Protein AF-A0A5P8E4B8-F1 (afdb_monomer_lite)

InterPro domains:
  IPR014937 Protein of unknown function DUF1810 [PF08837] (134-267)
  IPR036287 Rv1873-like superfamily [G3DSA:1.25.40.380] (128-270)
  IPR036287 Rv1873-like superfamily [SSF140736] (132-268)

Radius of gyration: 24.94 Å; chains: 1; bounding box: 55×33×70 Å

Organism: NCBI:txid2133944

Structure (mmCIF, N/CA/C/O backbone):
data_AF-A0A5P8E4B8-F1
#
_entry.id   AF-A0A5P8E4B8-F1
#
loop_
_atom_site.group_PDB
_atom_site.id
_atom_site.type_symbol
_atom_site.label_atom_id
_atom_site.label_alt_id
_atom_site.label_comp_id
_atom_site.label_asym_id
_atom_site.label_entity_id
_atom_site.label_seq_id
_atom_site.pdbx_PDB_ins_code
_atom_site.Cartn_x
_atom_site.Cartn_y
_atom_site.Cartn_z
_atom_site.occupancy
_atom_site.B_iso_or_equiv
_atom_site.auth_seq_id
_atom_site.auth_comp_id
_atom_site.auth_asym_id
_atom_site.auth_atom_id
_atom_site.pdbx_PDB_model_num
ATOM 1 N N . MET A 1 1 ? -4.429 -3.135 0.120 1.00 59.12 1 MET A N 1
ATOM 2 C CA . MET A 1 1 ? -4.386 -1.717 0.496 1.00 59.12 1 MET A CA 1
ATOM 3 C C . MET A 1 1 ? -5.724 -1.377 1.114 1.00 59.12 1 MET A C 1
ATOM 5 O O . MET A 1 1 ? -6.749 -1.561 0.461 1.00 59.12 1 MET A O 1
ATOM 9 N N . TYR A 1 2 ? -5.713 -1.011 2.385 1.00 66.12 2 TYR A N 1
ATOM 10 C CA . TYR A 1 2 ? -6.865 -0.658 3.189 1.00 66.12 2 TYR A CA 1
ATOM 11 C C . TYR A 1 2 ? -7.458 0.631 2.616 1.00 66.12 2 TYR A C 1
ATOM 13 O O . TYR A 1 2 ? -6.908 1.715 2.768 1.00 66.12 2 TYR A O 1
ATOM 21 N N . ASN A 1 3 ? -8.562 0.503 1.882 1.00 70.31 3 ASN A N 1
ATOM 22 C CA . ASN A 1 3 ? -9.200 1.615 1.170 1.00 70.31 3 ASN A CA 1
ATOM 23 C C 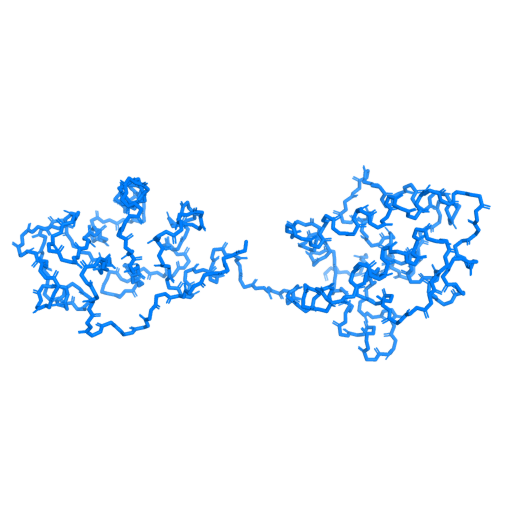. ASN A 1 3 ? -10.538 2.010 1.816 1.00 70.31 3 ASN A C 1
ATOM 25 O O . ASN A 1 3 ? -11.512 2.320 1.134 1.00 70.31 3 ASN A O 1
ATOM 29 N N . ARG A 1 4 ? -10.602 1.893 3.144 1.00 82.44 4 ARG A N 1
ATOM 30 C CA . ARG A 1 4 ? -11.793 2.120 3.968 1.00 82.44 4 ARG A CA 1
ATOM 31 C C . ARG A 1 4 ? -11.535 3.289 4.915 1.00 82.44 4 ARG A C 1
ATOM 33 O O . ARG A 1 4 ? -10.407 3.761 5.037 1.00 82.44 4 ARG A O 1
ATOM 40 N N . GLU A 1 5 ? -12.580 3.762 5.584 1.00 89.94 5 GLU A N 1
ATOM 41 C CA . GLU A 1 5 ? -12.418 4.770 6.634 1.00 89.94 5 GLU A CA 1
ATOM 42 C C . GLU A 1 5 ? -11.588 4.234 7.814 1.00 89.94 5 GLU A C 1
ATOM 44 O O . GLU A 1 5 ? -11.438 3.022 7.999 1.00 89.94 5 GLU A O 1
ATOM 49 N N . TYR A 1 6 ? -11.062 5.148 8.624 1.00 95.00 6 TYR A N 1
ATOM 50 C CA . TYR A 1 6 ? -10.362 4.821 9.863 1.00 95.00 6 TYR A CA 1
ATOM 51 C C . TYR A 1 6 ? -11.272 5.032 11.065 1.00 95.00 6 TYR A C 1
ATOM 53 O O . TYR A 1 6 ? -12.152 5.894 11.037 1.00 95.00 6 TYR A O 1
ATOM 61 N N . THR A 1 7 ? -11.018 4.296 12.147 1.00 96.88 7 THR A N 1
ATOM 62 C CA . THR A 1 7 ? -11.701 4.541 13.417 1.00 96.88 7 THR A CA 1
ATOM 63 C C . THR A 1 7 ? -11.445 5.985 13.854 1.00 96.88 7 THR A C 1
ATOM 65 O O . THR A 1 7 ? -10.276 6.366 13.978 1.00 96.88 7 THR A O 1
ATOM 68 N N . PRO A 1 8 ? -12.491 6.791 14.117 1.00 91.94 8 PRO A N 1
ATOM 69 C CA . PRO A 1 8 ? -12.318 8.147 14.624 1.00 91.94 8 PRO A CA 1
ATOM 70 C C . PRO A 1 8 ? -11.546 8.162 15.946 1.00 91.94 8 PRO A C 1
ATOM 72 O O . PRO A 1 8 ? -11.796 7.338 16.825 1.00 91.94 8 PRO A O 1
ATOM 75 N N . GLU A 1 9 ? -10.656 9.140 16.136 1.00 87.75 9 GLU A N 1
ATOM 76 C CA . GLU A 1 9 ? -9.890 9.271 17.389 1.00 87.75 9 GLU A CA 1
ATOM 77 C C . GLU A 1 9 ? -10.787 9.468 18.620 1.00 87.75 9 GLU A C 1
ATOM 79 O O . GLU A 1 9 ? -10.424 9.100 19.739 1.00 87.75 9 GLU A O 1
ATOM 84 N N . ARG A 1 10 ? -11.969 10.062 18.421 1.00 89.50 10 ARG A N 1
ATOM 85 C CA . ARG A 1 10 ? -12.974 10.278 19.461 1.00 89.50 10 ARG A CA 1
ATOM 86 C C . ARG A 1 10 ? -14.331 9.798 18.974 1.00 89.50 10 ARG A C 1
ATOM 88 O O . ARG A 1 10 ? -14.869 10.335 18.013 1.00 89.50 10 ARG A O 1
ATOM 95 N N . ILE A 1 11 ? -14.896 8.838 19.696 1.00 93.25 11 ILE A N 1
ATOM 96 C CA . ILE A 1 11 ? -16.247 8.324 19.473 1.00 93.25 11 ILE A CA 1
ATOM 97 C C . ILE A 1 11 ? -17.106 8.780 20.650 1.00 93.25 11 ILE A C 1
ATOM 99 O O . ILE A 1 11 ? -16.915 8.333 21.781 1.00 93.25 11 ILE A O 1
ATOM 103 N N . SER A 1 12 ? -18.014 9.722 20.408 1.00 90.69 12 SER A N 1
ATOM 104 C CA . SER A 1 12 ? -18.923 10.253 21.433 1.00 90.69 12 SER A CA 1
ATOM 105 C C . SER A 1 12 ? -20.292 9.578 21.443 1.00 90.69 12 SER A C 1
ATOM 107 O O . SER A 1 12 ? -20.960 9.612 22.480 1.00 90.69 12 SER A O 1
ATOM 109 N N . GLU A 1 13 ? -20.674 8.991 20.312 1.00 95.38 13 GLU A N 1
ATOM 110 C CA . GLU A 1 13 ? -21.959 8.361 20.016 1.00 95.38 13 GLU A CA 1
ATOM 111 C C . GLU A 1 13 ? -21.763 7.236 18.990 1.00 95.38 13 GLU A C 1
ATOM 113 O O . GLU A 1 13 ? -20.762 7.221 18.273 1.00 95.38 13 GLU A O 1
ATOM 118 N N . LEU A 1 14 ? -22.709 6.299 18.947 1.00 97.25 14 LEU A N 1
ATOM 119 C CA . LEU A 1 14 ? -22.735 5.168 18.021 1.00 97.25 14 LEU A CA 1
ATOM 120 C C . LEU A 1 14 ? -24.136 5.060 17.421 1.00 97.25 14 LEU A C 1
ATOM 122 O O . LEU A 1 14 ? -25.132 5.177 18.138 1.00 97.25 14 LEU A O 1
ATOM 126 N N . LYS A 1 15 ? -24.227 4.778 16.122 1.00 97.25 15 LYS A N 1
ATOM 127 C CA . LYS A 1 15 ? -25.480 4.336 15.498 1.00 97.25 15 LYS A CA 1
ATOM 128 C C . LYS A 1 15 ? -25.847 2.945 15.996 1.00 97.25 15 LYS A C 1
ATOM 130 O O . LYS A 1 15 ? -25.000 2.212 16.490 1.00 97.25 15 LYS A O 1
ATOM 135 N N . GLN A 1 16 ? -27.102 2.548 15.804 1.00 96.00 16 GLN A N 1
ATOM 136 C CA . GLN A 1 16 ? -27.644 1.289 16.327 1.00 96.00 16 GLN A CA 1
ATOM 137 C C . GLN A 1 16 ? -26.836 0.034 15.941 1.00 96.00 16 GLN A C 1
ATOM 139 O O . GLN A 1 16 ? -26.782 -0.912 16.720 1.00 96.00 16 GLN A O 1
ATOM 144 N N . ASN A 1 17 ? -26.205 0.019 14.764 1.00 97.38 17 ASN A N 1
ATOM 145 C CA . ASN A 1 17 ? -25.403 -1.106 14.279 1.00 97.38 17 ASN A CA 1
ATOM 146 C C . ASN A 1 17 ? -23.887 -0.926 14.483 1.00 97.38 17 ASN A C 1
ATOM 148 O O . ASN A 1 17 ? -23.104 -1.728 13.980 1.00 97.38 17 ASN A O 1
ATOM 152 N N . GLU A 1 18 ? -23.458 0.124 15.179 1.00 98.56 18 GLU A N 1
ATOM 153 C CA . GLU A 1 18 ? -22.047 0.404 15.431 1.00 98.56 18 GLU A CA 1
ATOM 154 C C . GLU A 1 18 ? -21.639 -0.085 16.823 1.00 98.56 18 GLU A C 1
ATOM 156 O O . GLU A 1 18 ? -22.356 0.111 17.807 1.00 98.56 18 GLU A O 1
ATOM 161 N N . ILE A 1 19 ? -20.469 -0.720 16.888 1.00 98.81 19 ILE A N 1
ATOM 162 C CA . ILE A 1 19 ? -19.910 -1.344 18.084 1.00 98.81 19 ILE A CA 1
ATOM 163 C C . ILE A 1 19 ? -18.546 -0.728 18.391 1.00 98.81 19 ILE A C 1
ATOM 165 O O . ILE A 1 19 ? -17.659 -0.677 17.537 1.00 98.81 19 ILE A O 1
ATOM 169 N N . PHE A 1 20 ? -18.359 -0.299 19.635 1.00 98.69 20 PHE A N 1
ATOM 170 C CA . PHE A 1 20 ? -17.102 0.237 20.147 1.00 98.69 20 PHE A CA 1
ATOM 171 C C . PHE A 1 20 ? -16.210 -0.883 20.693 1.00 98.69 20 PHE A C 1
ATOM 173 O O . PHE A 1 20 ? -16.512 -1.474 21.730 1.00 98.69 20 PHE A O 1
ATOM 180 N N . VAL A 1 21 ? -15.101 -1.179 20.014 1.00 98.69 21 VAL A N 1
ATOM 181 C CA . VAL A 1 21 ? -14.175 -2.246 20.423 1.00 98.69 21 VAL A CA 1
ATOM 182 C C . VAL A 1 21 ? -13.020 -1.652 21.225 1.00 98.69 21 VAL A C 1
ATOM 184 O O . VAL A 1 21 ? -12.307 -0.753 20.761 1.00 98.69 21 VAL A O 1
ATOM 187 N N . PHE A 1 22 ? -12.824 -2.149 22.444 1.00 98.31 22 PHE A N 1
ATOM 188 C CA . PHE A 1 22 ? -11.934 -1.530 23.422 1.00 98.31 22 PHE A CA 1
ATOM 189 C C . PHE A 1 22 ? -11.096 -2.541 24.205 1.00 98.31 22 PHE A C 1
ATOM 191 O O . PHE A 1 22 ? -11.448 -3.712 24.338 1.00 98.31 22 PHE A O 1
ATOM 198 N N . GLY A 1 23 ? -9.972 -2.058 24.744 1.00 97.62 23 GLY A N 1
ATOM 199 C CA . GLY A 1 23 ? -9.112 -2.840 25.630 1.00 97.62 23 GLY A CA 1
ATOM 200 C C . GLY A 1 23 ? -9.672 -2.905 27.049 1.00 97.62 23 GLY A C 1
ATOM 201 O O . GLY A 1 23 ? -9.970 -1.865 27.637 1.00 97.62 23 GLY A O 1
ATOM 202 N N . SER A 1 24 ? -9.774 -4.114 27.596 1.00 97.88 24 SER A N 1
ATOM 203 C CA . SER A 1 24 ? -10.241 -4.404 28.955 1.00 97.88 24 SER A CA 1
ATOM 204 C C . SER A 1 24 ? -9.207 -5.227 29.747 1.00 97.88 24 SER A C 1
ATOM 206 O O . SER A 1 24 ? -8.072 -5.435 29.313 1.00 97.88 24 SER A O 1
ATOM 208 N N . ASN A 1 25 ? -9.596 -5.701 30.926 1.00 96.56 25 ASN A N 1
ATOM 209 C CA . ASN A 1 25 ? -8.931 -6.755 31.685 1.00 96.56 25 ASN A CA 1
ATOM 210 C C . ASN A 1 25 ? -9.911 -7.910 31.921 1.00 96.56 25 ASN A C 1
ATOM 212 O O . ASN A 1 25 ? -11.121 -7.733 31.813 1.00 96.56 25 ASN A O 1
ATOM 216 N N . LEU A 1 26 ? -9.392 -9.086 32.280 1.00 97.38 26 LEU A N 1
ATOM 217 C CA . LEU A 1 26 ? -10.214 -10.286 32.486 1.00 97.38 26 LEU A CA 1
ATOM 218 C C . LEU A 1 26 ? -11.272 -10.132 33.587 1.00 97.38 26 LEU A C 1
ATOM 220 O O . LEU A 1 26 ? -12.289 -10.809 33.538 1.00 97.38 26 LEU A O 1
ATOM 224 N N . ALA A 1 27 ? -11.055 -9.237 34.553 1.00 97.31 27 ALA A N 1
ATOM 225 C CA . ALA A 1 27 ? -12.010 -8.969 35.625 1.00 97.31 27 ALA A CA 1
ATOM 226 C C . ALA A 1 27 ? -13.121 -7.978 35.224 1.00 97.31 27 ALA A C 1
ATOM 228 O O . ALA A 1 27 ? -13.947 -7.635 36.064 1.00 97.31 27 ALA A O 1
ATOM 229 N N . GLY A 1 28 ? -13.109 -7.439 33.996 1.00 96.94 28 GLY A N 1
ATOM 230 C CA . GLY A 1 28 ? -14.082 -6.443 33.535 1.00 96.94 28 GLY A CA 1
ATOM 231 C C . GLY A 1 28 ? -14.083 -5.148 34.354 1.00 96.94 28 GLY A C 1
ATOM 232 O O . GLY A 1 28 ? -15.114 -4.484 34.479 1.00 96.94 28 GLY A O 1
ATOM 233 N N . ALA A 1 29 ? -12.941 -4.785 34.952 1.00 97.19 29 ALA A N 1
ATOM 234 C CA . ALA A 1 29 ? -12.801 -3.554 35.724 1.00 97.19 29 ALA A CA 1
ATOM 235 C C . ALA A 1 29 ? -12.617 -2.358 34.776 1.00 97.19 29 ALA A C 1
ATOM 237 O O . ALA A 1 29 ? -11.500 -1.943 34.455 1.00 97.19 29 ALA A O 1
ATOM 238 N N . HIS A 1 30 ? -13.734 -1.799 34.318 1.00 97.31 30 HIS A N 1
ATOM 239 C CA . HIS A 1 30 ? -13.805 -0.748 33.302 1.00 97.31 30 HIS A CA 1
ATOM 240 C C . HIS A 1 30 ? -13.620 0.672 33.875 1.00 97.31 30 HIS A C 1
ATOM 242 O O . HIS A 1 30 ? -14.367 1.596 33.568 1.00 97.31 30 HIS A O 1
ATOM 248 N N . GLY A 1 31 ? -12.618 0.868 34.736 1.00 95.00 31 GLY A N 1
ATOM 249 C CA . GLY A 1 31 ? -12.427 2.117 35.489 1.00 95.00 31 GLY A CA 1
ATOM 250 C C . GLY A 1 31 ? -11.653 3.231 34.770 1.00 95.00 31 GLY A C 1
ATOM 251 O O . GLY A 1 31 ? -11.643 4.367 35.246 1.00 95.00 31 GLY A O 1
ATOM 252 N N . GLY A 1 32 ? -11.003 2.952 33.633 1.00 94.25 32 GLY A N 1
ATOM 253 C CA . GLY A 1 32 ? -10.100 3.903 32.973 1.00 94.25 32 GLY A CA 1
ATOM 254 C C . GLY A 1 32 ? -10.188 3.930 31.446 1.00 94.25 32 GLY A C 1
ATOM 255 O O . GLY A 1 32 ? -10.646 2.980 30.816 1.00 94.25 32 GLY A O 1
ATOM 256 N N . GLY A 1 33 ? -9.729 5.038 30.852 1.00 94.06 33 GLY A N 1
ATOM 257 C CA . GLY A 1 33 ? -9.556 5.191 29.402 1.00 94.06 33 GLY A CA 1
ATOM 258 C C . GLY A 1 33 ? -10.800 4.841 28.575 1.00 94.06 33 GLY A C 1
ATOM 259 O O . GLY A 1 33 ? -11.919 5.225 28.923 1.00 94.06 33 GLY A O 1
ATOM 260 N N . ALA A 1 34 ? -10.584 4.098 27.486 1.00 95.56 34 ALA A N 1
ATOM 261 C CA . ALA A 1 34 ? -11.642 3.615 26.599 1.00 95.56 34 ALA A CA 1
ATOM 262 C C . ALA A 1 34 ? -12.635 2.678 27.310 1.00 95.56 34 ALA A C 1
ATOM 264 O O . ALA A 1 34 ? -13.827 2.745 27.026 1.00 95.56 34 ALA A O 1
ATOM 265 N N . ALA A 1 35 ? -12.181 1.873 28.278 1.00 97.31 35 ALA A N 1
ATOM 266 C CA . ALA A 1 35 ? -13.059 0.979 29.032 1.00 97.31 35 ALA A CA 1
ATOM 267 C C . ALA A 1 35 ? -14.097 1.749 29.860 1.00 97.31 35 ALA A C 1
ATOM 269 O O . ALA A 1 35 ? -15.280 1.424 29.827 1.00 97.31 35 ALA A O 1
ATOM 270 N N . ARG A 1 36 ? -13.688 2.839 30.524 1.00 97.56 36 ARG A N 1
ATOM 271 C CA . ARG A 1 36 ? -14.624 3.706 31.259 1.00 97.56 36 ARG A CA 1
ATOM 272 C C . ARG A 1 36 ? -15.651 4.360 30.345 1.00 97.56 36 ARG A C 1
ATOM 274 O O . ARG A 1 36 ? -16.809 4.500 30.724 1.00 97.56 36 ARG A O 1
ATOM 281 N N . LEU A 1 37 ? -15.233 4.773 29.149 1.00 96.69 37 LEU A N 1
ATOM 282 C CA . LEU A 1 37 ? -16.153 5.320 28.155 1.00 96.69 37 LEU A CA 1
ATOM 283 C C . LEU A 1 37 ? -17.170 4.262 27.704 1.00 96.69 37 LEU A C 1
ATOM 285 O O . LEU A 1 37 ? -18.364 4.550 27.689 1.00 96.69 37 LEU A O 1
ATOM 289 N N . ALA A 1 38 ? -16.707 3.046 27.404 1.00 97.75 38 ALA A N 1
ATOM 290 C CA . ALA A 1 38 ? -17.564 1.932 27.017 1.00 97.75 38 ALA A CA 1
ATOM 291 C C . ALA A 1 38 ? -18.599 1.594 28.103 1.00 97.75 38 ALA A C 1
ATOM 293 O O . ALA A 1 38 ? -19.778 1.439 27.791 1.00 97.75 38 ALA A O 1
ATOM 294 N N . TYR A 1 39 ? -18.186 1.570 29.374 1.00 98.19 39 TYR A N 1
ATOM 295 C CA . TYR A 1 39 ? -19.082 1.355 30.515 1.00 98.19 39 TYR A CA 1
ATOM 296 C C . TYR A 1 39 ? -20.114 2.480 30.660 1.00 98.19 39 TYR A C 1
ATOM 298 O O . TYR A 1 39 ? -21.312 2.227 30.738 1.00 98.19 39 TYR A O 1
ATOM 306 N N . ASN A 1 40 ? -19.670 3.737 30.621 1.00 97.81 40 ASN A N 1
ATOM 307 C CA . ASN A 1 40 ? -20.552 4.880 30.854 1.00 97.81 40 ASN A CA 1
ATOM 308 C C . ASN A 1 40 ? -21.541 5.150 29.710 1.00 97.81 40 ASN A C 1
ATOM 310 O O . ASN A 1 40 ? -22.566 5.786 29.951 1.00 97.81 40 ASN A O 1
ATOM 314 N N . LYS A 1 41 ? -21.211 4.770 28.468 1.00 97.69 41 LYS A N 1
ATOM 315 C CA . LYS A 1 41 ? -21.979 5.191 27.283 1.00 97.69 41 LYS A CA 1
ATOM 316 C C . LYS A 1 41 ? -22.436 4.076 26.357 1.00 97.69 41 LYS A C 1
ATOM 318 O O . LYS A 1 41 ? -23.447 4.255 25.689 1.00 97.69 41 LYS A O 1
ATOM 323 N N . PHE A 1 42 ? -21.698 2.975 26.269 1.00 98.06 42 PHE A N 1
ATOM 324 C CA . PHE A 1 42 ? -21.892 1.979 25.210 1.00 98.06 42 PHE A CA 1
ATOM 325 C C . PHE A 1 42 ? -22.292 0.603 25.748 1.00 98.06 42 PHE A C 1
ATOM 327 O O . PHE A 1 42 ? -22.297 -0.373 25.005 1.00 98.06 42 PHE A O 1
ATOM 334 N N . GLY A 1 43 ? -22.682 0.524 27.023 1.00 97.62 43 GLY A N 1
ATOM 335 C CA . GLY A 1 43 ? -23.279 -0.675 27.607 1.00 97.62 43 GLY A CA 1
ATOM 336 C C . GLY A 1 43 ? -22.287 -1.787 27.939 1.00 97.62 43 GLY A C 1
ATOM 337 O O . GLY A 1 43 ? -22.711 -2.932 28.076 1.00 97.62 43 GLY A O 1
ATOM 338 N N . ALA A 1 44 ? -20.993 -1.475 28.090 1.00 98.12 44 ALA A N 1
ATOM 339 C CA . ALA A 1 44 ? -20.073 -2.433 28.699 1.00 98.12 44 ALA A CA 1
ATOM 340 C C . ALA A 1 44 ? -20.531 -2.735 30.134 1.00 98.12 44 ALA A C 1
ATOM 342 O O . ALA A 1 44 ? -20.966 -1.833 30.849 1.00 98.12 44 ALA A O 1
ATOM 343 N N . ILE A 1 45 ? -20.417 -3.988 30.566 1.00 98.31 45 ILE A N 1
ATOM 344 C CA . ILE A 1 45 ? -20.876 -4.431 31.888 1.00 98.31 45 ILE A CA 1
ATOM 345 C C . ILE A 1 45 ? -19.671 -4.536 32.822 1.00 98.31 45 ILE A C 1
ATOM 347 O O . ILE A 1 45 ? -18.617 -5.044 32.444 1.00 98.31 45 ILE A O 1
ATOM 351 N N . TRP A 1 46 ? -19.794 -4.015 34.043 1.00 98.19 46 TRP A N 1
ATOM 352 C CA . TRP A 1 46 ? -18.750 -4.178 35.054 1.00 98.19 46 TRP A CA 1
ATOM 353 C C . TRP A 1 46 ? -18.641 -5.650 35.457 1.00 98.19 46 TRP A C 1
ATOM 355 O O . TRP A 1 46 ? -19.653 -6.270 35.765 1.00 98.19 46 TRP A O 1
ATOM 365 N N . GLY A 1 47 ? -17.425 -6.193 35.487 1.00 98.00 47 GLY A N 1
ATOM 366 C CA . GLY A 1 47 ? -17.195 -7.622 35.737 1.00 98.00 47 GLY A CA 1
ATOM 367 C C . GLY A 1 47 ? -17.045 -8.462 34.465 1.00 98.00 47 GLY A C 1
ATOM 368 O O . GLY A 1 47 ? -16.471 -9.543 34.527 1.00 98.00 47 GLY A O 1
ATOM 369 N N . GLU A 1 48 ? -17.466 -7.943 33.307 1.00 98.19 48 GLU A N 1
ATOM 370 C CA . GLU A 1 48 ? -17.447 -8.673 32.036 1.00 98.19 48 GLU A CA 1
ATOM 371 C C . GLU A 1 48 ? -16.342 -8.163 31.099 1.00 98.19 48 GLU A C 1
ATOM 373 O O . GLU A 1 48 ? -16.494 -7.175 30.380 1.00 98.19 48 GLU A O 1
ATOM 378 N N . GLY A 1 49 ? -15.188 -8.833 31.121 1.00 97.31 49 GLY A N 1
ATOM 379 C CA . GLY A 1 49 ? -13.978 -8.393 30.416 1.00 97.31 49 GLY A CA 1
ATOM 380 C C . GLY A 1 49 ? -13.839 -8.824 28.953 1.00 97.31 49 GLY A C 1
ATOM 381 O O . GLY A 1 49 ? -12.878 -8.414 28.299 1.00 97.31 49 GLY A O 1
ATOM 382 N N . VAL A 1 50 ? -14.739 -9.669 28.440 1.00 98.38 50 VAL A N 1
ATOM 383 C CA . VAL A 1 50 ? -14.571 -10.360 27.149 1.00 98.38 50 VAL A CA 1
ATOM 384 C C . VAL A 1 50 ? -15.853 -10.319 26.330 1.00 98.38 50 VAL A C 1
ATOM 386 O O . VAL A 1 50 ? -16.900 -10.735 26.803 1.00 98.38 50 VAL A O 1
ATOM 389 N N . GLY A 1 51 ? -15.758 -9.925 25.062 1.00 98.19 51 GLY A N 1
ATOM 390 C CA . GLY A 1 51 ? -16.855 -10.086 24.109 1.00 98.19 51 GLY A CA 1
ATOM 391 C C . GLY A 1 51 ? -17.862 -8.937 24.102 1.00 98.19 51 GLY A C 1
ATOM 392 O O . GLY A 1 51 ? -17.599 -7.842 24.605 1.00 98.19 51 GLY A O 1
ATOM 393 N N . LEU A 1 52 ? -18.998 -9.182 23.445 1.00 98.31 52 LEU A N 1
ATOM 394 C CA . LEU A 1 52 ? -20.009 -8.173 23.138 1.00 98.31 52 LEU A CA 1
ATOM 395 C C . LEU A 1 52 ? -20.928 -7.889 24.339 1.00 98.31 52 LEU A C 1
ATOM 397 O O . LEU A 1 52 ? -21.621 -8.783 24.814 1.00 98.31 52 LEU A O 1
ATOM 401 N N . HIS A 1 53 ? -21.020 -6.619 24.730 1.00 97.88 53 HIS A N 1
ATOM 402 C CA . HIS A 1 53 ? -21.927 -6.102 25.753 1.00 97.88 53 HIS A CA 1
ATOM 403 C C . HIS A 1 53 ? -22.515 -4.763 25.304 1.00 97.88 53 HIS A C 1
ATOM 405 O O . HIS A 1 53 ? -21.780 -3.799 25.069 1.00 97.88 53 HIS A O 1
ATOM 411 N N . GLY A 1 54 ? -23.841 -4.697 25.160 1.00 96.81 54 GLY A N 1
ATOM 412 C CA . GLY A 1 54 ? -24.506 -3.521 24.599 1.00 96.81 54 GLY A CA 1
ATOM 413 C C . GLY A 1 54 ? -23.974 -3.191 23.200 1.00 96.81 54 GLY A C 1
ATOM 414 O O . GLY A 1 54 ? -23.971 -4.042 22.314 1.00 96.81 54 GLY A O 1
ATOM 415 N N . GLN A 1 55 ? -23.490 -1.963 23.019 1.00 98.31 55 GLN A N 1
ATOM 416 C CA . GLN A 1 55 ? -22.824 -1.490 21.801 1.00 98.31 55 GLN A CA 1
ATOM 417 C C . GLN A 1 55 ? -21.294 -1.465 21.947 1.00 98.31 55 GLN A C 1
ATOM 419 O O . GLN A 1 55 ? -20.612 -0.621 21.365 1.00 98.31 55 GLN A O 1
ATOM 424 N N . SER A 1 56 ? -20.728 -2.373 22.739 1.00 98.38 56 SER A N 1
ATOM 425 C CA . SER A 1 56 ? -19.288 -2.447 22.975 1.00 98.38 56 SER A CA 1
ATOM 426 C C . SER A 1 56 ? -18.767 -3.878 22.907 1.00 98.38 56 SER A C 1
ATOM 428 O O . SER A 1 56 ? -19.484 -4.814 23.242 1.00 98.38 56 SER A O 1
ATOM 430 N N . TYR A 1 57 ? -17.521 -4.058 22.475 1.00 98.75 57 TYR A N 1
ATOM 431 C CA . TYR A 1 57 ? -16.849 -5.357 22.462 1.00 98.75 57 TYR A CA 1
ATOM 432 C C . TYR A 1 57 ? -15.527 -5.263 23.229 1.00 98.75 57 TYR A C 1
ATOM 434 O O . TYR A 1 57 ? -14.647 -4.477 22.870 1.00 98.75 57 TYR A O 1
ATOM 442 N N . ALA A 1 58 ? -15.389 -6.054 24.291 1.00 98.69 58 ALA A N 1
ATOM 443 C CA . ALA A 1 58 ? -14.236 -6.035 25.182 1.00 98.69 58 ALA A CA 1
ATOM 444 C C . ALA A 1 58 ? -13.166 -7.054 24.750 1.00 98.69 58 ALA A C 1
ATOM 446 O O . ALA A 1 58 ? -13.466 -8.228 24.521 1.00 98.69 58 ALA A O 1
ATOM 447 N N . ILE A 1 59 ? -11.910 -6.607 24.664 1.00 98.56 59 ILE A N 1
ATOM 448 C CA . ILE A 1 59 ? -10.736 -7.452 24.399 1.00 98.56 59 ILE A CA 1
ATOM 449 C C . ILE A 1 59 ? -9.760 -7.310 25.578 1.00 98.56 59 ILE A C 1
ATOM 451 O O . ILE A 1 59 ? -9.227 -6.216 25.780 1.00 98.56 59 ILE A O 1
ATOM 455 N N . PRO A 1 60 ? -9.492 -8.366 26.367 1.00 98.06 60 PRO A N 1
ATOM 456 C CA . PRO A 1 60 ? -8.521 -8.306 27.456 1.00 98.06 60 PRO A CA 1
ATOM 457 C C . PRO A 1 60 ? -7.094 -8.046 26.966 1.00 98.06 60 PRO A C 1
ATOM 459 O O . PRO A 1 60 ? -6.564 -8.787 26.136 1.00 98.06 60 PRO A O 1
ATOM 462 N N . THR A 1 61 ? -6.444 -7.031 27.535 1.00 96.69 61 THR A N 1
ATOM 463 C CA . THR A 1 61 ? -5.059 -6.654 27.208 1.00 96.69 61 THR A CA 1
ATOM 464 C C . THR A 1 61 ? -4.159 -6.498 28.432 1.00 96.69 61 THR A C 1
ATOM 466 O O . THR A 1 61 ? -3.156 -5.801 28.355 1.00 96.69 61 THR A O 1
ATOM 469 N N . MET A 1 62 ? -4.523 -7.053 29.590 1.00 94.56 62 MET A N 1
ATOM 470 C CA . MET A 1 62 ? -3.822 -6.802 30.867 1.00 94.56 62 MET A CA 1
ATOM 471 C C . MET A 1 62 ? -3.344 -8.078 31.579 1.00 94.56 62 MET A C 1
ATOM 473 O O . MET A 1 62 ? -2.936 -8.021 32.734 1.00 94.56 62 MET A O 1
ATOM 477 N N . GLN A 1 63 ? -3.401 -9.230 30.911 1.00 92.19 63 GLN A N 1
ATOM 478 C CA . GLN A 1 63 ? -3.135 -10.556 31.485 1.00 92.19 63 GLN A CA 1
ATOM 479 C C . GLN A 1 63 ? -1.738 -11.123 31.166 1.00 92.19 63 GLN A C 1
ATOM 481 O O . GLN A 1 63 ? -1.488 -12.303 31.401 1.00 92.19 63 GLN A O 1
ATOM 486 N N . GLY A 1 64 ? -0.825 -10.310 30.629 1.00 90.69 64 GLY A N 1
ATOM 487 C CA . GLY A 1 64 ? 0.521 -10.744 30.255 1.00 90.69 64 GLY A CA 1
ATOM 488 C C . GLY A 1 64 ? 1.056 -9.984 29.047 1.00 90.69 64 GLY A C 1
ATOM 489 O O . GLY A 1 64 ? 0.726 -8.819 28.855 1.00 90.69 64 GLY A O 1
ATOM 490 N N . GLY A 1 65 ? 1.894 -10.644 28.244 1.00 90.94 65 GLY A N 1
ATOM 491 C CA . GLY A 1 65 ? 2.422 -10.094 26.991 1.00 90.94 65 GLY A CA 1
ATOM 492 C C . GLY A 1 65 ? 1.466 -10.251 25.803 1.00 90.94 65 GLY A C 1
ATOM 493 O O . GLY A 1 65 ? 0.393 -10.843 25.924 1.00 90.94 65 GLY A O 1
ATOM 494 N N . VAL A 1 66 ? 1.900 -9.775 24.634 1.00 91.19 66 VAL A N 1
ATOM 495 C CA . VAL A 1 66 ? 1.141 -9.775 23.365 1.00 91.19 66 VAL A CA 1
ATOM 496 C C . VAL A 1 66 ? 0.533 -11.143 23.028 1.00 91.19 66 VAL A C 1
ATOM 498 O O . VAL A 1 66 ? -0.626 -11.225 22.627 1.00 91.19 66 VAL A O 1
ATOM 501 N N . GLU A 1 67 ? 1.261 -12.235 23.273 1.00 93.44 67 GLU A N 1
ATOM 502 C CA . GLU A 1 67 ? 0.777 -13.593 22.979 1.00 93.44 67 GLU A CA 1
ATOM 503 C C . GLU A 1 67 ? -0.451 -14.001 23.806 1.00 93.44 67 GLU A C 1
ATOM 505 O O . GLU A 1 67 ? -1.265 -14.798 23.355 1.00 93.44 67 GLU A O 1
ATOM 510 N N . THR A 1 68 ? -0.650 -13.404 24.984 1.00 96.44 68 THR A N 1
ATOM 511 C CA . THR A 1 68 ? -1.853 -13.642 25.802 1.00 96.44 68 THR A CA 1
ATOM 512 C C . THR A 1 68 ? -3.085 -12.881 25.297 1.00 96.44 68 THR A C 1
ATOM 514 O O . THR A 1 68 ? -4.201 -13.152 25.741 1.00 96.44 68 THR A O 1
ATOM 517 N N . ILE A 1 69 ? -2.893 -11.921 24.387 1.00 97.81 69 ILE A N 1
ATOM 518 C CA . ILE A 1 69 ? -3.940 -11.073 23.798 1.00 97.81 69 ILE A CA 1
ATOM 519 C C . ILE A 1 69 ? -4.438 -11.679 22.483 1.00 97.81 69 ILE A C 1
ATOM 521 O O . ILE A 1 69 ? -5.634 -11.624 22.196 1.00 97.81 69 ILE A O 1
ATOM 525 N N . ARG A 1 70 ? -3.530 -12.291 21.708 1.00 97.31 70 ARG A N 1
ATOM 526 C CA . ARG A 1 70 ? -3.791 -12.864 20.378 1.00 97.31 70 ARG A CA 1
ATOM 527 C C . ARG A 1 70 ? -5.080 -13.701 20.297 1.00 97.31 70 ARG A C 1
ATOM 529 O O . ARG A 1 70 ? -5.883 -13.384 19.423 1.00 97.31 70 ARG A O 1
ATOM 536 N N . PRO A 1 71 ? -5.368 -14.654 21.211 1.00 98.12 71 PRO A N 1
ATOM 537 C CA . PRO A 1 71 ? -6.590 -15.459 21.117 1.00 98.12 71 PRO A CA 1
ATOM 538 C C . PRO A 1 71 ? -7.877 -14.621 21.139 1.00 98.12 71 PRO A C 1
ATOM 540 O O . PRO A 1 71 ? -8.810 -14.898 20.395 1.00 98.12 71 PRO A O 1
ATOM 543 N N . TYR A 1 72 ? -7.913 -13.545 21.931 1.00 98.56 72 TYR A N 1
ATOM 544 C CA . TYR A 1 72 ? -9.083 -12.670 22.034 1.00 98.56 72 TYR A CA 1
ATOM 545 C C . TYR A 1 72 ? -9.267 -11.782 20.799 1.00 98.56 72 TYR A C 1
ATOM 547 O O . TYR A 1 72 ? -10.399 -11.470 20.428 1.00 98.56 72 TYR A O 1
ATOM 555 N N . VAL A 1 73 ? -8.167 -11.377 20.154 1.00 98.50 73 VAL A N 1
ATOM 556 C CA . VAL A 1 73 ? -8.215 -10.662 18.869 1.00 98.50 73 VAL A CA 1
ATOM 557 C C . VAL A 1 73 ? -8.695 -11.601 17.763 1.00 98.50 73 VAL A C 1
ATOM 559 O O . VAL A 1 73 ? -9.576 -11.225 16.993 1.00 98.50 73 VAL A O 1
ATOM 562 N N . ASP A 1 74 ? -8.192 -12.836 17.725 1.00 98.00 74 ASP A N 1
ATOM 563 C CA . ASP A 1 74 ? -8.621 -13.847 16.755 1.00 98.00 74 ASP A CA 1
ATOM 564 C C . ASP A 1 74 ? -10.112 -14.187 16.908 1.00 98.00 74 ASP A C 1
ATOM 566 O O . ASP A 1 74 ? -10.840 -14.283 15.914 1.00 98.00 74 ASP A O 1
ATOM 570 N N . ASP A 1 75 ? -10.592 -14.323 18.146 1.00 98.62 75 ASP A N 1
ATOM 571 C CA . ASP A 1 75 ? -12.006 -14.558 18.436 1.00 98.62 75 ASP A CA 1
ATOM 572 C C . ASP A 1 75 ? -12.876 -13.351 18.060 1.00 98.62 75 ASP A C 1
ATOM 574 O O . ASP A 1 75 ? -13.939 -13.532 17.463 1.00 98.62 75 ASP A O 1
ATOM 578 N N . PHE A 1 76 ? -12.412 -12.121 18.312 1.00 98.75 76 PHE A N 1
ATOM 579 C CA . PHE A 1 76 ? -13.078 -10.903 17.841 1.00 98.75 76 PHE A CA 1
ATOM 580 C C . PHE A 1 76 ? -13.206 -10.871 16.313 1.00 98.75 76 PHE A C 1
ATOM 582 O O . PHE A 1 76 ? -14.298 -10.645 15.794 1.00 98.75 76 PHE A O 1
ATOM 589 N N . ILE A 1 77 ? -12.117 -11.120 15.580 1.00 98.62 77 ILE A N 1
ATOM 590 C CA . ILE A 1 77 ? -12.122 -11.104 14.110 1.00 98.62 77 ILE A CA 1
ATOM 591 C C . ILE A 1 77 ? -13.080 -12.176 13.579 1.00 98.62 77 ILE A C 1
ATOM 593 O O . ILE A 1 77 ? -13.874 -11.910 12.673 1.00 98.62 77 ILE A O 1
ATOM 597 N N . ARG A 1 78 ? -13.060 -13.378 14.169 1.00 98.62 78 ARG A N 1
ATOM 598 C CA . ARG A 1 78 ? -13.989 -14.460 13.816 1.00 98.62 78 ARG A CA 1
ATOM 599 C C . ARG A 1 78 ? -15.436 -14.061 14.077 1.00 98.62 78 ARG A C 1
ATOM 601 O O . ARG A 1 78 ? -16.279 -14.268 13.211 1.00 98.62 78 ARG A O 1
ATOM 608 N N . PHE A 1 79 ? -15.716 -13.457 15.229 1.00 98.56 79 PHE A N 1
ATOM 609 C CA . PHE A 1 79 ? -17.040 -12.950 15.567 1.00 98.56 79 PHE A CA 1
ATOM 610 C C . PHE A 1 79 ? -17.508 -11.887 14.566 1.00 98.56 79 PHE A C 1
ATOM 612 O O . PHE A 1 79 ? -18.603 -12.010 14.018 1.00 98.56 79 PHE A O 1
ATOM 619 N N . ALA A 1 80 ? -16.670 -10.896 14.255 1.00 98.56 80 ALA A N 1
ATOM 620 C CA . ALA A 1 80 ? -17.004 -9.819 13.326 1.00 98.56 80 ALA A CA 1
ATOM 621 C C . ALA A 1 80 ? -17.349 -10.338 11.921 1.00 98.56 80 ALA A C 1
ATOM 623 O O . ALA A 1 80 ? -18.323 -9.878 11.324 1.00 98.56 80 ALA A O 1
ATOM 624 N N . ARG A 1 81 ? -16.631 -11.363 11.434 1.00 98.12 81 ARG A N 1
ATOM 625 C CA . ARG A 1 81 ? -16.929 -12.039 10.156 1.00 98.12 81 ARG A CA 1
ATOM 626 C C . ARG A 1 81 ? -18.318 -12.685 10.125 1.00 98.12 81 ARG A C 1
ATOM 628 O O . ARG A 1 81 ? -18.922 -12.762 9.062 1.00 98.12 81 ARG A O 1
ATOM 635 N N . THR A 1 82 ? -18.840 -13.131 11.270 1.00 98.12 82 THR A N 1
ATOM 636 C CA . THR A 1 82 ? -20.203 -13.695 11.366 1.00 98.12 82 THR A CA 1
ATOM 637 C C . THR A 1 82 ? -21.303 -12.637 11.470 1.00 98.12 82 THR A C 1
ATOM 639 O O . THR A 1 82 ? -22.477 -12.996 11.476 1.00 98.12 82 THR A O 1
ATOM 642 N N . ARG A 1 83 ? -20.936 -11.352 11.572 1.00 97.94 83 ARG A N 1
ATOM 643 C CA . ARG A 1 83 ? -21.840 -10.229 11.852 1.00 97.94 83 ARG A CA 1
ATOM 644 C C . ARG A 1 83 ? -21.687 -9.082 10.841 1.00 97.94 83 ARG A C 1
ATOM 646 O O . ARG A 1 83 ? -21.409 -7.955 11.259 1.00 97.94 83 ARG A O 1
ATOM 653 N N . PRO A 1 84 ? -21.819 -9.326 9.524 1.00 97.50 84 PRO A N 1
ATOM 654 C CA . PRO A 1 84 ? -21.616 -8.292 8.503 1.00 97.50 84 PRO A CA 1
ATOM 655 C C . PRO A 1 84 ? -22.580 -7.098 8.631 1.00 97.50 84 PRO A C 1
ATOM 657 O O . PRO A 1 84 ? -22.306 -6.032 8.090 1.00 97.50 84 PRO A O 1
ATOM 660 N N . GLU A 1 85 ? -23.692 -7.250 9.355 1.00 98.06 85 GLU A N 1
ATOM 661 C CA . GLU A 1 85 ? -24.651 -6.185 9.656 1.00 98.06 85 GLU A CA 1
ATOM 662 C C . GLU A 1 85 ? -24.139 -5.153 10.679 1.00 98.06 85 GLU A C 1
ATOM 664 O O . GLU A 1 85 ? -24.638 -4.023 10.727 1.00 98.06 85 GLU A O 1
ATOM 669 N N . LEU A 1 86 ? -23.152 -5.532 11.497 1.00 98.38 86 LEU A N 1
ATOM 670 C CA . LEU A 1 86 ? -22.548 -4.680 12.518 1.00 98.38 86 LEU A CA 1
ATOM 671 C C . LEU A 1 86 ? -21.258 -4.057 12.007 1.00 98.38 86 LEU A C 1
ATOM 673 O O . LEU A 1 86 ? -20.494 -4.716 11.315 1.00 98.38 86 LEU A O 1
ATOM 677 N N . LYS A 1 87 ? -20.973 -2.825 12.425 1.00 98.50 87 LYS A N 1
ATOM 678 C CA . LYS A 1 87 ? -19.725 -2.113 12.138 1.00 98.50 87 LYS A CA 1
ATOM 679 C C . LYS A 1 87 ? -18.912 -1.950 13.417 1.00 98.50 87 LYS A C 1
ATOM 681 O O . LYS A 1 87 ? -19.376 -1.342 14.377 1.00 98.50 87 LYS A O 1
ATOM 686 N N . PHE A 1 88 ? -17.694 -2.473 13.431 1.00 98.69 88 PHE A N 1
ATOM 687 C CA . PHE A 1 88 ? -16.834 -2.506 14.609 1.00 98.69 88 PHE A CA 1
ATOM 688 C C . PHE A 1 88 ? -15.746 -1.442 14.511 1.00 98.69 88 PHE A C 1
ATOM 690 O O . PHE A 1 88 ? -14.847 -1.553 13.682 1.00 98.69 88 PHE A O 1
ATOM 697 N N . TYR A 1 89 ? -15.793 -0.434 15.378 1.00 98.56 89 TYR A N 1
ATOM 698 C CA . TYR A 1 89 ? -14.730 0.559 15.495 1.00 98.56 89 TYR A CA 1
ATOM 699 C C . TYR A 1 89 ? -13.698 0.105 16.519 1.00 98.56 89 TYR A C 1
ATOM 701 O O . TYR A 1 89 ? -13.921 0.177 17.731 1.00 98.56 89 TYR A O 1
ATOM 709 N N . VAL A 1 90 ? -12.554 -0.360 16.025 1.00 98.44 90 VAL A N 1
ATOM 710 C CA . VAL A 1 90 ? -11.419 -0.769 16.851 1.00 98.44 90 VAL A CA 1
ATOM 711 C C . VAL A 1 90 ? -10.670 0.466 17.310 1.00 98.44 90 VAL A C 1
ATOM 713 O O . VAL A 1 90 ? -10.238 1.269 16.490 1.00 98.44 90 VAL A O 1
ATOM 716 N N . THR A 1 91 ? -10.542 0.640 18.623 1.00 97.06 91 THR A N 1
ATOM 717 C CA . THR A 1 91 ? -9.691 1.681 19.223 1.00 97.06 91 THR A CA 1
ATOM 718 C C . THR A 1 91 ? -8.214 1.268 19.207 1.00 97.06 91 THR A C 1
ATOM 720 O O . THR A 1 91 ? -7.878 0.165 18.787 1.00 97.06 91 THR A O 1
ATOM 723 N N . GLN A 1 92 ? -7.296 2.120 19.677 1.00 95.88 92 GLN A N 1
ATOM 724 C CA . GLN A 1 92 ? -5.894 1.722 19.899 1.00 95.88 92 GLN A CA 1
ATOM 725 C C . GLN A 1 92 ? -5.776 0.807 21.136 1.00 95.88 92 GLN A C 1
ATOM 727 O O . GLN A 1 92 ? -5.228 1.180 22.177 1.00 95.88 92 GLN A O 1
ATOM 732 N N . ILE A 1 93 ? -6.382 -0.378 21.040 1.00 94.38 93 ILE A N 1
ATOM 733 C CA . ILE A 1 93 ? -6.509 -1.377 22.101 1.00 94.38 93 ILE A CA 1
ATOM 734 C C . ILE A 1 93 ? -5.120 -1.731 22.643 1.00 94.38 93 ILE A C 1
ATOM 736 O O . ILE A 1 93 ? -4.180 -1.923 21.883 1.00 94.38 93 ILE A O 1
ATOM 740 N N . GLY A 1 94 ? -4.967 -1.767 23.969 1.00 92.75 94 GLY A N 1
ATOM 741 C CA . GLY A 1 94 ? -3.691 -2.070 24.628 1.00 92.75 94 GLY A CA 1
ATOM 742 C C . GLY A 1 94 ? -2.662 -0.926 24.662 1.00 92.75 94 GLY A C 1
ATOM 743 O O . GLY A 1 94 ? -1.780 -0.946 25.516 1.00 92.75 94 GLY A O 1
ATOM 744 N N . CYS A 1 95 ? -2.794 0.110 23.826 1.00 94.00 95 CYS A N 1
ATOM 745 C CA . CYS A 1 95 ? -1.778 1.169 23.698 1.00 94.00 95 CYS A CA 1
ATOM 746 C C . CYS A 1 95 ? -1.951 2.373 24.638 1.00 94.00 95 CYS A C 1
ATOM 748 O O . CYS A 1 95 ? -1.170 3.319 24.597 1.00 94.00 95 CYS A O 1
ATOM 750 N N . GLY A 1 96 ? -2.979 2.343 25.490 1.00 92.38 96 GLY A N 1
ATOM 751 C CA . GLY A 1 96 ? -3.187 3.309 26.569 1.00 92.38 96 GLY A CA 1
ATOM 752 C C . GLY A 1 96 ? -2.661 2.783 27.905 1.00 92.38 96 GLY A C 1
ATOM 753 O O . GLY A 1 96 ? -1.462 2.644 28.110 1.00 92.38 96 GLY A O 1
ATOM 754 N N . ILE A 1 97 ? -3.582 2.461 28.819 1.00 91.75 97 ILE A N 1
ATOM 755 C CA . ILE A 1 97 ? -3.276 2.037 30.200 1.00 91.75 97 ILE A CA 1
ATOM 756 C C . ILE A 1 97 ? -2.422 0.762 30.258 1.00 91.75 97 ILE A C 1
ATOM 758 O O . ILE A 1 97 ? -1.573 0.649 31.135 1.00 91.75 97 ILE A O 1
ATOM 762 N N . ALA A 1 98 ? -2.626 -0.186 29.339 1.00 92.12 98 ALA A N 1
ATOM 763 C CA . ALA A 1 98 ? -1.840 -1.421 29.304 1.00 92.12 98 ALA A CA 1
ATOM 764 C C . ALA A 1 98 ? -0.395 -1.212 28.798 1.00 92.12 98 ALA A C 1
ATOM 766 O O . ALA A 1 98 ? 0.450 -2.071 29.023 1.00 92.12 98 ALA A O 1
ATOM 767 N N . GLY A 1 99 ? -0.093 -0.067 28.172 1.00 93.50 99 GLY A N 1
ATOM 768 C CA . GLY A 1 99 ? 1.275 0.371 27.887 1.00 93.50 99 GLY A CA 1
ATOM 769 C C . GLY A 1 99 ? 1.966 -0.262 26.675 1.00 93.50 99 GLY A C 1
ATOM 770 O O . GLY A 1 99 ? 3.157 -0.018 26.483 1.00 93.50 99 GLY A O 1
ATOM 771 N N . PHE A 1 100 ? 1.266 -1.039 25.845 1.00 95.69 100 PHE A N 1
ATOM 772 C CA . PHE A 1 100 ? 1.859 -1.611 24.631 1.00 95.69 100 PHE A CA 1
ATOM 773 C C . PHE A 1 100 ? 2.086 -0.558 23.546 1.00 95.69 100 PHE A C 1
ATOM 775 O O . PHE A 1 100 ? 1.321 0.393 23.396 1.00 95.69 100 PHE A O 1
ATOM 782 N N . LYS A 1 101 ? 3.104 -0.746 22.711 1.00 92.88 101 LYS A N 1
ATOM 783 C CA . LYS A 1 101 ? 3.314 0.089 21.523 1.00 92.88 101 LYS A CA 1
ATOM 784 C C . LYS A 1 101 ? 2.422 -0.372 20.373 1.00 92.88 101 LYS A C 1
ATOM 786 O O . LYS A 1 101 ? 2.075 -1.546 20.276 1.00 92.88 101 LYS A O 1
ATOM 791 N N . ILE A 1 102 ? 2.124 0.541 19.445 1.00 93.50 102 ILE A N 1
ATOM 792 C CA . ILE A 1 102 ? 1.361 0.240 18.220 1.00 93.50 102 ILE A CA 1
ATOM 793 C C . ILE A 1 102 ? 1.966 -0.963 17.480 1.00 93.50 102 ILE A C 1
ATOM 795 O O . ILE A 1 102 ? 1.257 -1.928 17.222 1.00 93.50 102 ILE A O 1
ATOM 799 N N . ARG A 1 103 ? 3.288 -0.961 17.266 1.00 90.56 103 ARG A N 1
ATOM 800 C CA . ARG A 1 103 ? 4.047 -2.062 16.643 1.00 90.56 103 ARG A CA 1
ATOM 801 C C . ARG A 1 103 ? 3.935 -3.425 17.328 1.00 90.56 103 ARG A C 1
ATOM 803 O O . ARG A 1 103 ? 4.277 -4.436 16.733 1.00 90.56 103 ARG A O 1
ATOM 810 N N . GLU A 1 104 ? 3.520 -3.459 18.593 1.00 91.69 104 GLU A N 1
ATOM 811 C CA . GLU A 1 104 ? 3.342 -4.704 19.345 1.00 91.69 104 GLU A CA 1
ATOM 812 C C . GLU A 1 104 ? 1.918 -5.252 19.186 1.00 91.69 104 GLU A C 1
ATOM 814 O O . GLU A 1 104 ? 1.741 -6.464 19.115 1.00 91.69 104 GLU A O 1
ATOM 819 N N . ILE A 1 105 ? 0.905 -4.378 19.096 1.00 97.38 105 ILE A N 1
ATOM 820 C CA . ILE A 1 105 ? -0.508 -4.784 19.016 1.00 97.38 105 ILE A CA 1
ATOM 821 C C . ILE A 1 105 ? -1.029 -4.850 17.583 1.00 97.38 105 ILE A C 1
ATOM 823 O O . ILE A 1 105 ? -1.742 -5.795 17.251 1.00 97.38 105 ILE A O 1
ATOM 827 N N . ALA A 1 106 ? -0.701 -3.877 16.731 1.00 95.56 106 ALA A N 1
ATOM 828 C CA . ALA A 1 106 ? -1.234 -3.799 15.374 1.00 95.56 106 ALA A CA 1
ATOM 829 C C . ALA A 1 106 ? -1.040 -5.107 14.580 1.00 95.56 106 ALA A C 1
ATOM 831 O O . ALA A 1 106 ? -2.017 -5.537 13.965 1.00 95.56 106 ALA A O 1
ATOM 832 N N . PRO A 1 107 ? 0.108 -5.824 14.665 1.00 94.81 107 PRO A N 1
ATOM 833 C CA . PRO A 1 107 ? 0.283 -7.120 13.997 1.00 94.81 107 PRO A CA 1
ATOM 834 C C . PRO A 1 107 ? -0.760 -8.189 14.354 1.00 94.81 107 PRO A C 1
ATOM 836 O O . PRO A 1 107 ? -1.021 -9.076 13.545 1.00 94.81 107 PRO A O 1
ATOM 839 N N . LEU A 1 108 ? -1.396 -8.116 15.530 1.00 97.06 108 LEU A N 1
ATOM 840 C CA . LEU A 1 108 ? -2.490 -9.026 15.895 1.00 97.06 108 LEU A CA 1
ATOM 841 C C . LEU A 1 108 ? -3.734 -8.826 15.016 1.00 97.06 108 LEU A C 1
ATOM 843 O O . LEU A 1 108 ? -4.517 -9.752 14.834 1.00 97.06 108 LEU A O 1
ATOM 847 N N . PHE A 1 109 ? -3.904 -7.635 14.441 1.00 97.25 109 PHE A N 1
ATOM 848 C CA . PHE A 1 109 ? -5.041 -7.259 13.602 1.00 97.25 109 PHE A CA 1
ATOM 849 C C . PHE A 1 109 ? -4.767 -7.414 12.098 1.00 97.25 109 PHE A C 1
ATOM 851 O O . PHE A 1 109 ? -5.583 -6.978 11.289 1.00 97.25 109 PHE A O 1
ATOM 858 N N . GLN A 1 110 ? -3.671 -8.066 11.687 1.00 92.94 110 GLN A N 1
ATOM 859 C CA . GLN A 1 110 ? -3.359 -8.295 10.267 1.00 92.94 110 GLN A CA 1
ATOM 860 C C . GLN A 1 110 ? -4.539 -8.938 9.513 1.00 92.94 110 GLN A C 1
ATOM 862 O O . GLN A 1 110 ? -4.913 -8.493 8.429 1.00 92.94 110 GLN A O 1
ATOM 867 N N . ASN A 1 111 ? -5.178 -9.936 10.132 1.00 92.12 111 ASN A N 1
ATOM 868 C CA . ASN A 1 111 ? -6.329 -10.661 9.581 1.00 92.12 111 ASN A CA 1
ATOM 869 C C . ASN A 1 111 ? -7.655 -9.881 9.660 1.00 92.12 111 ASN A C 1
ATOM 871 O O . ASN A 1 111 ? -8.704 -10.434 9.347 1.00 92.12 111 ASN A O 1
ATOM 875 N N . ALA A 1 112 ? -7.639 -8.629 10.127 1.00 95.19 112 ALA A N 1
ATOM 876 C CA . ALA A 1 112 ? -8.787 -7.725 10.084 1.00 95.19 112 ALA A CA 1
ATOM 877 C C . ALA A 1 112 ? -8.750 -6.792 8.857 1.00 95.19 112 ALA A C 1
ATOM 879 O O . ALA A 1 112 ? -9.757 -6.155 8.534 1.00 95.19 112 ALA A O 1
ATOM 880 N N . LEU A 1 113 ? -7.617 -6.710 8.143 1.00 90.56 113 LEU A N 1
ATOM 881 C CA . LEU A 1 113 ? -7.490 -5.875 6.942 1.00 90.56 113 LEU A CA 1
ATOM 882 C C . LEU A 1 113 ? -8.447 -6.299 5.818 1.00 90.56 113 LEU A C 1
ATOM 884 O O . LEU A 1 113 ? -8.852 -5.443 5.028 1.00 90.56 113 LEU A O 1
ATOM 888 N N . ASP A 1 114 ? -8.830 -7.576 5.765 1.00 88.88 114 ASP A N 1
ATOM 889 C CA . ASP A 1 114 ? -9.771 -8.154 4.797 1.00 88.88 114 ASP A CA 1
ATOM 890 C C . ASP A 1 114 ? -11.219 -8.253 5.320 1.00 88.88 114 ASP A C 1
ATOM 892 O O . ASP A 1 114 ? -12.112 -8.661 4.582 1.00 88.88 114 ASP A O 1
ATOM 896 N N . VAL A 1 115 ? -11.481 -7.858 6.571 1.00 94.56 115 VAL A N 1
ATOM 897 C CA . VAL A 1 115 ? -12.815 -7.931 7.185 1.00 94.56 115 VAL A CA 1
ATOM 898 C C . VAL A 1 115 ? -13.508 -6.580 7.070 1.00 94.56 115 VAL A C 1
ATOM 900 O O . VAL A 1 115 ? -13.235 -5.671 7.853 1.00 94.56 115 VAL A O 1
ATOM 903 N N . GLU A 1 116 ? -14.395 -6.445 6.079 1.00 94.19 116 GLU A N 1
ATOM 904 C CA . GLU A 1 116 ? -14.975 -5.164 5.635 1.00 94.19 116 GLU A CA 1
ATOM 905 C C . GLU A 1 116 ? -15.631 -4.343 6.749 1.00 94.19 116 GLU A C 1
ATOM 907 O O . GLU A 1 116 ? -15.499 -3.117 6.771 1.00 94.19 116 GLU A O 1
ATOM 912 N N . ASN A 1 117 ? -16.280 -5.014 7.697 1.00 97.81 117 ASN A N 1
ATOM 913 C CA . ASN A 1 117 ? -17.009 -4.385 8.787 1.00 97.81 117 ASN A CA 1
ATOM 914 C C . ASN A 1 117 ? -16.165 -4.114 10.047 1.00 97.81 117 ASN A C 1
ATOM 916 O O . ASN A 1 117 ? -16.686 -3.577 11.025 1.00 97.81 117 ASN A O 1
ATOM 920 N N . VAL A 1 118 ? -14.870 -4.442 10.032 1.00 98.31 118 VAL A N 1
ATOM 921 C CA . VAL A 1 118 ? -13.910 -4.052 11.072 1.00 98.31 118 VAL A CA 1
ATOM 922 C C . VAL A 1 118 ? -13.147 -2.821 10.611 1.00 98.31 118 VAL A C 1
ATOM 924 O O . VAL A 1 118 ? -12.371 -2.877 9.658 1.00 98.31 118 VAL A O 1
ATOM 927 N N . ILE A 1 119 ? -13.362 -1.712 11.307 1.00 98.12 119 ILE A N 1
ATOM 928 C CA . ILE A 1 119 ? -12.708 -0.435 11.057 1.00 98.12 119 ILE A CA 1
ATOM 929 C C . ILE A 1 119 ? -11.544 -0.301 12.040 1.00 98.12 119 ILE A C 1
ATOM 931 O O . ILE A 1 119 ? -11.736 -0.394 13.253 1.00 98.12 119 ILE A O 1
ATOM 935 N N . LEU A 1 120 ? -10.329 -0.127 11.519 1.00 97.56 120 LEU A N 1
ATOM 936 C CA . LEU A 1 120 ? -9.104 -0.027 12.318 1.00 97.56 120 LEU A CA 1
ATOM 937 C C . LEU A 1 120 ? -8.680 1.439 12.524 1.00 97.56 120 LEU A C 1
ATOM 939 O O . LEU A 1 120 ? -8.958 2.289 11.670 1.00 97.56 120 LEU A O 1
ATOM 943 N N . PRO A 1 121 ? -7.960 1.766 13.616 1.00 96.69 121 PRO A N 1
ATOM 944 C CA . PRO A 1 121 ? -7.293 3.057 13.746 1.00 96.69 121 PRO A CA 1
ATOM 945 C C . PRO A 1 121 ? -6.282 3.266 12.620 1.00 96.69 121 PRO A C 1
ATOM 947 O O . PRO A 1 121 ? -5.574 2.331 12.239 1.00 96.69 121 PRO A O 1
ATOM 950 N N . GLN A 1 122 ? -6.128 4.511 12.167 1.00 92.94 122 GLN A N 1
ATOM 951 C CA . GLN A 1 122 ? -5.136 4.855 11.145 1.00 92.94 122 GLN A CA 1
ATOM 952 C C . GLN A 1 122 ? -3.720 4.410 11.535 1.00 92.94 122 GLN A C 1
ATOM 954 O O . GLN A 1 122 ? -2.998 3.885 10.697 1.00 92.94 122 GLN A O 1
ATOM 959 N N . SER A 1 123 ? -3.342 4.545 12.810 1.00 92.75 123 SER A N 1
ATOM 960 C CA . SER A 1 123 ? -2.030 4.115 13.309 1.00 92.75 123 SER A CA 1
ATOM 961 C C . SER A 1 123 ? -1.797 2.608 13.194 1.00 92.75 123 SER A C 1
ATOM 963 O O . SER A 1 123 ? -0.680 2.194 12.909 1.00 92.75 123 SER A O 1
ATOM 965 N N . PHE A 1 124 ? -2.832 1.781 13.377 1.00 94.56 124 PHE A N 1
ATOM 966 C CA . PHE A 1 124 ? -2.712 0.334 13.182 1.00 94.56 124 PHE A CA 1
ATOM 967 C C . PHE A 1 124 ? -2.568 0.009 11.701 1.00 94.56 124 PHE A C 1
ATOM 969 O O . PHE A 1 124 ? -1.704 -0.778 11.342 1.00 94.56 124 PHE A O 1
ATOM 976 N N . VAL A 1 125 ? -3.372 0.635 10.837 1.00 91.81 125 VAL A N 1
ATOM 977 C CA . VAL A 1 125 ? -3.270 0.418 9.387 1.00 91.81 125 VAL A CA 1
ATOM 978 C C . VAL A 1 125 ? -1.897 0.844 8.868 1.00 91.81 125 VAL A C 1
ATOM 980 O O . VAL A 1 125 ? -1.276 0.083 8.140 1.00 91.81 125 VAL A O 1
ATOM 983 N N . MET A 1 126 ? -1.384 2.003 9.292 1.00 86.38 126 MET A N 1
ATOM 984 C CA . MET A 1 126 ? -0.037 2.462 8.931 1.00 86.38 126 MET A CA 1
ATOM 985 C C . MET A 1 126 ? 1.053 1.490 9.386 1.00 86.38 126 MET A C 1
ATOM 987 O O . MET A 1 126 ? 1.982 1.229 8.638 1.00 86.38 126 MET A O 1
ATOM 991 N N . GLU A 1 127 ? 0.951 0.929 10.590 1.00 87.69 127 GLU A N 1
ATOM 992 C CA . GLU A 1 127 ? 1.910 -0.081 11.051 1.00 87.69 127 GLU A CA 1
ATOM 993 C C . GLU A 1 127 ? 1.810 -1.379 10.228 1.00 87.69 127 GLU A C 1
ATOM 995 O O . GLU A 1 127 ? 2.828 -1.970 9.881 1.00 87.69 127 GLU A O 1
ATOM 1000 N N . LEU A 1 128 ? 0.591 -1.813 9.886 1.00 87.50 128 LEU A N 1
ATOM 1001 C CA . LEU A 1 128 ? 0.332 -3.080 9.191 1.00 87.50 128 LEU A CA 1
ATOM 1002 C C . LEU A 1 128 ? 0.652 -3.049 7.697 1.00 87.50 128 LEU A C 1
ATOM 1004 O O . LEU A 1 128 ? 1.122 -4.037 7.138 1.00 87.50 128 LEU A O 1
ATOM 1008 N N . GLU A 1 129 ? 0.376 -1.932 7.034 1.00 77.50 129 GLU A N 1
ATOM 1009 C CA . GLU A 1 129 ? 0.712 -1.742 5.621 1.00 77.50 129 GLU A CA 1
ATOM 1010 C C . GLU A 1 129 ? 2.174 -1.308 5.434 1.00 77.50 129 GLU A C 1
ATOM 1012 O O . GLU A 1 129 ? 2.657 -1.229 4.303 1.00 77.50 129 GLU A O 1
ATOM 1017 N N . GLY A 1 130 ? 2.878 -1.076 6.550 1.00 64.62 130 GLY A N 1
ATOM 1018 C CA . GLY A 1 130 ? 4.080 -0.265 6.606 1.00 64.62 130 GLY A CA 1
ATOM 1019 C C . GLY A 1 130 ? 3.724 1.197 6.345 1.00 64.62 130 GLY A C 1
ATOM 1020 O O . GLY A 1 130 ? 2.819 1.507 5.563 1.00 64.62 130 GLY A O 1
ATOM 1021 N N . GLU A 1 131 ? 4.463 2.136 6.946 1.00 56.28 131 GLU A N 1
ATOM 1022 C CA . GLU A 1 131 ? 4.557 3.452 6.315 1.00 56.28 131 GLU A CA 1
ATOM 1023 C C . GLU A 1 131 ? 4.836 3.189 4.837 1.00 56.28 131 GLU A C 1
ATOM 1025 O O . GLU A 1 131 ? 5.650 2.310 4.524 1.00 56.28 131 GLU A O 1
ATOM 1030 N N . ASP A 1 132 ? 4.156 3.896 3.933 1.00 67.25 132 ASP A N 1
ATOM 1031 C CA . ASP A 1 132 ? 4.550 3.923 2.532 1.00 67.25 132 ASP A CA 1
ATOM 1032 C C . ASP A 1 132 ? 5.929 4.596 2.473 1.00 67.25 132 ASP A C 1
ATOM 1034 O O . ASP A 1 132 ? 6.081 5.761 2.117 1.00 67.25 132 ASP A O 1
ATOM 1038 N N . LYS A 1 133 ? 6.944 3.854 2.926 1.00 78.12 133 LYS A N 1
ATOM 1039 C CA . LYS A 1 133 ? 8.316 4.259 3.224 1.00 78.12 133 LYS A CA 1
ATOM 1040 C C . LYS A 1 133 ? 8.942 4.884 1.992 1.00 78.12 133 LYS A C 1
ATOM 1042 O O . LYS A 1 133 ? 9.861 5.694 2.082 1.00 78.12 133 LYS A O 1
ATOM 1047 N N . TYR A 1 134 ? 8.436 4.465 0.842 1.00 86.75 134 TYR A N 1
ATOM 1048 C CA . TYR A 1 134 ? 8.874 4.880 -0.461 1.00 86.75 134 TYR A CA 1
ATOM 1049 C C . TYR A 1 134 ? 7.892 5.815 -1.160 1.00 86.75 134 TYR A C 1
ATOM 1051 O O . TYR A 1 134 ? 8.211 6.239 -2.261 1.00 86.75 134 TYR A O 1
ATOM 1059 N N . ASP A 1 135 ? 6.744 6.156 -0.570 1.00 88.62 135 ASP A N 1
ATOM 1060 C CA . ASP A 1 135 ? 5.652 6.909 -1.200 1.00 88.62 135 ASP A CA 1
ATOM 1061 C C . ASP A 1 135 ? 5.245 6.319 -2.569 1.00 88.62 135 ASP A C 1
ATOM 1063 O O . ASP A 1 135 ? 5.125 7.021 -3.578 1.00 88.62 135 ASP A O 1
ATOM 1067 N N . LEU A 1 136 ? 5.097 4.993 -2.658 1.00 93.12 136 LEU A N 1
ATOM 1068 C CA . LEU A 1 136 ? 4.614 4.285 -3.845 1.00 93.12 136 LEU A CA 1
ATOM 1069 C C . LEU A 1 136 ? 3.226 4.774 -4.285 1.00 93.12 136 LEU A C 1
ATOM 1071 O O . LEU A 1 136 ? 2.887 4.688 -5.472 1.00 93.12 136 LEU A O 1
ATOM 1075 N N . SER A 1 137 ? 2.451 5.362 -3.368 1.00 86.12 137 SER A N 1
ATOM 1076 C CA . SER A 1 137 ? 1.177 6.021 -3.649 1.00 86.12 137 SER A CA 1
ATOM 1077 C C . SER A 1 137 ? 1.288 7.065 -4.769 1.00 86.12 137 SER A C 1
ATOM 1079 O O . SER A 1 137 ? 0.355 7.203 -5.570 1.00 86.12 137 SER A O 1
ATOM 1081 N N . ARG A 1 138 ? 2.445 7.733 -4.916 1.00 94.00 138 ARG A N 1
ATOM 1082 C CA . ARG A 1 138 ? 2.693 8.693 -6.004 1.00 94.00 138 ARG A CA 1
ATOM 1083 C C . ARG A 1 138 ? 2.569 8.060 -7.389 1.00 94.00 138 ARG A C 1
ATOM 1085 O O . ARG A 1 138 ? 2.050 8.700 -8.301 1.00 94.00 138 ARG A O 1
ATOM 1092 N N . PHE A 1 139 ? 2.976 6.797 -7.547 1.00 97.44 139 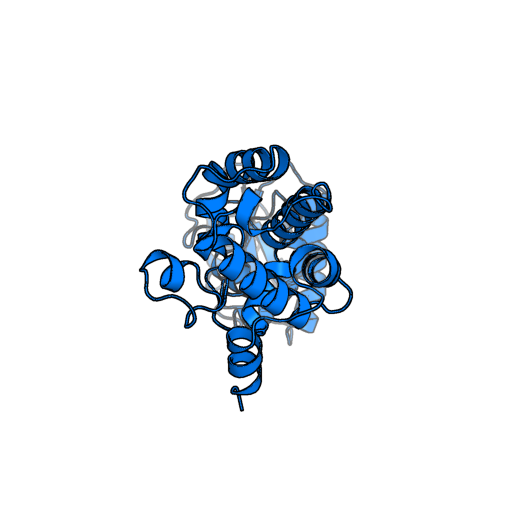PHE A N 1
ATOM 1093 C CA . PHE A 1 139 ? 2.811 6.058 -8.800 1.00 97.44 139 PHE A CA 1
ATOM 1094 C C . PHE A 1 139 ? 1.364 5.628 -9.004 1.00 97.44 139 PHE A C 1
ATOM 1096 O O . PHE A 1 139 ? 0.833 5.781 -10.100 1.00 97.44 139 PHE A O 1
ATOM 1103 N N . VAL A 1 140 ? 0.705 5.126 -7.956 1.00 92.31 140 VAL A N 1
ATOM 1104 C CA . VAL A 1 140 ? -0.690 4.669 -8.045 1.00 92.31 140 VAL A CA 1
ATOM 1105 C C . VAL A 1 140 ? -1.598 5.810 -8.501 1.00 92.31 140 VAL A C 1
ATOM 1107 O O . VAL A 1 140 ? -2.380 5.631 -9.436 1.00 92.31 140 VAL A O 1
ATOM 1110 N N . ARG A 1 141 ? -1.445 6.992 -7.891 1.00 88.00 141 ARG A N 1
ATOM 1111 C CA . ARG A 1 141 ? -2.242 8.187 -8.197 1.00 88.00 141 ARG A CA 1
ATOM 1112 C C . ARG A 1 141 ? -2.085 8.631 -9.646 1.00 88.00 141 ARG A C 1
ATOM 1114 O O . ARG A 1 141 ? -3.089 8.838 -10.316 1.00 88.00 141 ARG A O 1
ATOM 1121 N N . ILE A 1 142 ? -0.852 8.752 -10.144 1.00 93.81 142 ILE A N 1
ATOM 1122 C CA . ILE A 1 142 ? -0.634 9.208 -11.524 1.00 93.81 142 ILE A CA 1
ATOM 1123 C C . ILE A 1 142 ? -1.017 8.133 -12.549 1.00 93.81 142 ILE A C 1
ATOM 1125 O O . ILE A 1 142 ? -1.582 8.437 -13.593 1.00 93.81 142 ILE A O 1
ATOM 1129 N N . GLN A 1 143 ? -0.784 6.853 -12.248 1.00 97.88 143 GLN A N 1
ATOM 1130 C CA . GLN A 1 143 ? -1.156 5.771 -13.156 1.00 97.88 143 GLN A CA 1
ATOM 1131 C C . GLN A 1 143 ? -2.672 5.574 -13.251 1.00 97.88 143 GLN A C 1
ATOM 1133 O O . GLN A 1 143 ? -3.135 5.091 -14.279 1.00 97.88 143 GLN A O 1
ATOM 1138 N N . ALA A 1 144 ? -3.450 5.943 -12.227 1.00 90.12 144 ALA A N 1
ATOM 1139 C CA . ALA A 1 144 ? -4.907 5.798 -12.238 1.00 90.12 144 ALA A CA 1
ATOM 1140 C C . ALA A 1 144 ? -5.565 6.431 -13.477 1.00 90.12 144 ALA A C 1
ATOM 1142 O O . ALA A 1 144 ? -6.491 5.844 -14.027 1.00 90.12 144 ALA A O 1
ATOM 1143 N N . SER A 1 145 ? -5.044 7.567 -13.952 1.00 91.31 145 SER A N 1
ATOM 1144 C CA . SER A 1 145 ? -5.591 8.284 -15.114 1.00 91.31 145 SER A CA 1
ATOM 1145 C C . SER A 1 145 ? -4.790 8.095 -16.405 1.00 91.31 145 SER A C 1
ATOM 1147 O O . SER A 1 145 ? -5.238 8.524 -17.464 1.00 91.31 145 SER A O 1
ATOM 1149 N N . ASN A 1 146 ? -3.597 7.494 -16.343 1.00 95.69 146 ASN A N 1
ATOM 1150 C CA . ASN A 1 146 ? -2.663 7.452 -17.476 1.00 95.69 146 ASN A CA 1
ATOM 1151 C C . ASN A 1 146 ? -2.265 6.039 -17.920 1.00 95.69 146 ASN A C 1
ATOM 1153 O O . ASN A 1 146 ? -1.738 5.888 -19.022 1.00 95.69 146 ASN A O 1
ATOM 1157 N N . TYR A 1 147 ? -2.500 5.011 -17.099 1.00 98.44 147 TYR A N 1
ATOM 1158 C CA . TYR A 1 147 ? -2.032 3.655 -17.389 1.00 98.44 147 TYR A CA 1
ATOM 1159 C C . TYR A 1 147 ? -2.668 3.070 -18.652 1.00 98.44 147 TYR A C 1
ATOM 1161 O O . TYR A 1 147 ? -1.943 2.628 -19.536 1.00 98.44 147 TYR A O 1
ATOM 1169 N N . GLU A 1 148 ? -3.994 3.155 -18.786 1.00 98.31 148 GLU A N 1
ATOM 1170 C CA . GLU A 1 148 ? -4.715 2.630 -19.956 1.00 98.31 148 GLU A CA 1
ATOM 1171 C C . GLU A 1 148 ? -4.237 3.259 -21.269 1.00 98.31 148 GLU A C 1
ATOM 1173 O O . GLU A 1 148 ? -4.074 2.583 -22.284 1.00 98.31 148 GLU A O 1
ATOM 1178 N N . GLN A 1 149 ? -3.941 4.562 -21.248 1.00 98.50 149 GLN A N 1
ATOM 1179 C CA . GLN A 1 149 ? -3.394 5.249 -22.412 1.00 98.50 149 GLN A CA 1
ATOM 1180 C C . GLN A 1 149 ? -1.982 4.756 -22.746 1.00 98.50 149 GLN A C 1
ATOM 1182 O O . GLN A 1 149 ? -1.692 4.490 -23.911 1.00 98.50 149 GLN A O 1
ATOM 1187 N N . ALA A 1 150 ? -1.109 4.622 -21.743 1.00 98.69 150 ALA A N 1
ATOM 1188 C CA . ALA A 1 150 ? 0.241 4.104 -21.943 1.00 98.69 150 ALA A CA 1
ATOM 1189 C C . ALA A 1 150 ? 0.217 2.668 -22.484 1.00 98.69 150 ALA A C 1
ATOM 1191 O O . ALA A 1 150 ? 0.919 2.365 -23.446 1.00 98.69 150 ALA A O 1
ATOM 1192 N N . LEU A 1 151 ? -0.635 1.809 -21.916 1.00 98.81 151 LEU A N 1
ATOM 1193 C CA . LEU A 1 151 ? -0.822 0.429 -22.351 1.00 98.81 151 LEU A CA 1
ATOM 1194 C C . LEU A 1 151 ? -1.281 0.365 -23.812 1.00 98.81 151 LEU A C 1
ATOM 1196 O O . LEU A 1 151 ? -0.702 -0.380 -24.601 1.00 98.81 151 LEU A O 1
ATOM 1200 N N . LYS A 1 152 ? -2.263 1.192 -24.195 1.00 98.75 152 LYS A N 1
ATOM 1201 C CA . LYS A 1 152 ? -2.726 1.299 -25.584 1.00 98.75 152 LYS A CA 1
ATOM 1202 C C . LYS A 1 152 ? -1.609 1.752 -26.527 1.00 98.75 152 LYS A C 1
ATOM 1204 O O . LYS A 1 152 ? -1.430 1.157 -27.579 1.00 98.75 152 LYS A O 1
ATOM 1209 N N . GLU A 1 153 ? -0.857 2.787 -26.163 1.00 98.75 153 GLU A N 1
ATOM 1210 C CA . GLU A 1 153 ? 0.229 3.307 -27.002 1.00 98.75 153 GLU A CA 1
ATOM 1211 C C . GLU A 1 153 ? 1.362 2.286 -27.196 1.00 98.75 153 GLU A C 1
ATOM 1213 O O . GLU A 1 153 ? 1.883 2.159 -28.303 1.00 98.75 153 GLU A O 1
ATOM 1218 N N . VAL A 1 154 ? 1.719 1.526 -26.152 1.00 98.62 154 VAL A N 1
ATOM 1219 C CA . VAL A 1 154 ? 2.700 0.434 -26.271 1.00 98.62 154 VAL A CA 1
ATOM 1220 C C . VAL A 1 154 ? 2.151 -0.696 -27.135 1.00 98.62 154 VAL A C 1
ATOM 1222 O O . VAL A 1 154 ? 2.886 -1.185 -27.980 1.00 98.62 154 VAL A O 1
ATOM 1225 N N . LYS A 1 155 ? 0.870 -1.058 -26.986 1.00 98.50 155 LYS A N 1
ATOM 1226 C CA . LYS A 1 155 ? 0.198 -2.073 -27.818 1.00 98.50 155 LYS A CA 1
ATOM 1227 C C . LYS A 1 155 ? 0.132 -1.690 -29.297 1.00 98.50 155 LYS A C 1
ATOM 1229 O O . LYS A 1 155 ? 0.195 -2.551 -30.167 1.00 98.50 155 LYS A O 1
ATOM 1234 N N . ASP A 1 156 ? -0.012 -0.399 -29.575 1.00 98.44 156 ASP A N 1
ATOM 1235 C CA . ASP A 1 156 ? -0.004 0.149 -30.931 1.00 98.44 156 ASP A CA 1
ATOM 1236 C C . ASP A 1 156 ? 1.432 0.272 -31.496 1.00 98.44 156 ASP A C 1
ATOM 1238 O O . ASP A 1 156 ? 1.608 0.732 -32.624 1.00 98.44 156 ASP A O 1
ATOM 1242 N N . GLY A 1 157 ? 2.463 -0.103 -30.726 1.00 98.25 157 GLY A N 1
ATOM 1243 C CA . GLY A 1 157 ? 3.869 -0.043 -31.127 1.00 98.25 157 GLY A CA 1
ATOM 1244 C C . GLY A 1 157 ? 4.432 1.374 -31.248 1.00 98.25 157 GLY A C 1
ATOM 1245 O O . GLY A 1 157 ? 5.485 1.554 -31.855 1.00 98.25 157 GLY A O 1
ATOM 1246 N N . LEU A 1 158 ? 3.754 2.394 -30.704 1.00 98.19 158 LEU A N 1
ATOM 1247 C CA . LEU A 1 158 ? 4.205 3.782 -30.800 1.00 98.19 158 LEU A CA 1
ATOM 1248 C C . LEU A 1 158 ? 3.734 4.632 -29.618 1.00 98.19 158 LEU A C 1
ATOM 1250 O O . LEU A 1 158 ? 2.562 5.006 -29.510 1.00 98.19 158 LEU A O 1
ATOM 1254 N N . LYS A 1 159 ? 4.691 5.043 -28.786 1.00 98.25 159 LYS A N 1
ATOM 1255 C CA . LYS A 1 159 ? 4.491 6.009 -27.708 1.00 98.25 159 LYS A CA 1
ATOM 1256 C C . LYS A 1 159 ? 4.217 7.408 -28.265 1.00 98.25 159 LYS A C 1
ATOM 1258 O O . LYS A 1 159 ? 4.964 7.921 -29.094 1.00 98.25 159 LYS A O 1
ATOM 1263 N N . ARG A 1 160 ? 3.190 8.073 -27.732 1.00 97.44 160 ARG A N 1
ATOM 1264 C CA . ARG A 1 160 ? 2.753 9.419 -28.148 1.00 97.44 160 ARG A CA 1
ATOM 1265 C C . ARG A 1 160 ? 2.675 10.418 -26.993 1.00 97.44 160 ARG A C 1
ATOM 1267 O O . ARG A 1 160 ? 2.859 11.608 -27.224 1.00 97.44 160 ARG A O 1
ATOM 1274 N N . SER A 1 161 ? 2.465 9.956 -25.760 1.00 96.75 161 SER A N 1
ATOM 1275 C CA . SER A 1 161 ? 2.155 10.827 -24.614 1.00 96.75 161 SER A CA 1
ATOM 1276 C C . SER A 1 161 ? 3.231 10.836 -23.515 1.00 96.75 161 SER A C 1
ATOM 1278 O O . SER A 1 161 ? 4.223 10.102 -23.544 1.00 96.75 161 SER A O 1
ATOM 1280 N N . HIS A 1 162 ? 3.075 11.716 -22.522 1.00 95.75 162 HIS A N 1
ATOM 1281 C CA . HIS A 1 162 ? 4.085 12.004 -21.492 1.00 95.75 162 HIS A CA 1
ATOM 1282 C C . HIS A 1 162 ? 3.942 11.146 -20.224 1.00 95.75 162 HIS A C 1
ATOM 1284 O O . HIS A 1 162 ? 3.579 11.653 -19.163 1.00 95.75 162 HIS A O 1
ATOM 1290 N N . TRP A 1 163 ? 4.276 9.856 -20.313 1.00 98.00 163 TRP A N 1
ATOM 1291 C CA . TRP A 1 163 ? 4.103 8.913 -19.194 1.00 98.00 163 TRP A CA 1
ATOM 1292 C C . TRP A 1 163 ? 5.332 8.088 -18.805 1.00 98.00 163 TRP A C 1
ATOM 1294 O O . TRP A 1 163 ? 5.292 7.320 -17.844 1.00 98.00 163 TRP A O 1
ATOM 1304 N N . ILE A 1 164 ? 6.456 8.267 -19.505 1.00 98.38 164 ILE A N 1
ATOM 1305 C CA . ILE A 1 164 ? 7.614 7.371 -19.389 1.00 98.38 164 ILE A CA 1
ATOM 1306 C C . ILE A 1 164 ? 8.127 7.208 -17.951 1.00 98.38 164 ILE A C 1
ATOM 1308 O O . ILE A 1 164 ? 8.458 6.104 -17.539 1.00 98.38 164 ILE A O 1
ATOM 1312 N N . TRP A 1 165 ? 8.148 8.290 -17.165 1.00 98.38 165 TRP A N 1
ATOM 1313 C CA . TRP A 1 165 ? 8.774 8.308 -15.841 1.00 98.38 165 TRP A CA 1
ATOM 1314 C C . TRP A 1 165 ? 8.050 7.466 -14.796 1.00 98.38 165 TRP A C 1
ATOM 1316 O O . TRP A 1 165 ? 8.699 6.976 -13.883 1.00 98.38 165 TRP A O 1
ATOM 1326 N N . TYR A 1 166 ? 6.728 7.340 -14.902 1.00 98.06 166 TYR A N 1
ATOM 1327 C CA . TYR A 1 166 ? 5.899 6.672 -13.898 1.00 98.06 166 TYR A CA 1
ATOM 1328 C C . TYR A 1 166 ? 5.309 5.344 -14.382 1.00 98.06 166 TYR A C 1
ATOM 1330 O O . TYR A 1 166 ? 4.726 4.624 -13.575 1.00 98.06 166 TYR A O 1
ATOM 1338 N N . ILE A 1 167 ? 5.473 5.002 -15.665 1.00 98.62 167 ILE A N 1
ATOM 1339 C CA . ILE A 1 167 ? 5.130 3.687 -16.231 1.00 98.62 167 ILE A CA 1
ATOM 1340 C C . ILE A 1 167 ? 6.367 2.789 -16.323 1.00 98.62 167 ILE A C 1
ATOM 1342 O O . ILE A 1 167 ? 6.306 1.641 -15.903 1.00 98.62 167 ILE A O 1
ATOM 1346 N N . PHE A 1 168 ? 7.498 3.328 -16.796 1.00 98.69 168 PHE A N 1
ATOM 1347 C CA . PHE A 1 168 ? 8.798 2.652 -16.805 1.00 98.69 168 PHE A CA 1
ATOM 1348 C C . PHE A 1 168 ? 9.799 3.436 -15.939 1.00 98.69 168 PHE A C 1
ATOM 1350 O O . PHE A 1 168 ? 10.699 4.105 -16.467 1.00 98.69 168 PHE A O 1
ATOM 1357 N N . PRO A 1 169 ? 9.634 3.423 -14.602 1.00 98.31 169 PRO A N 1
ATOM 1358 C CA . PRO A 1 169 ? 10.472 4.218 -13.723 1.00 98.31 169 PRO A CA 1
ATOM 1359 C C . PRO A 1 169 ? 11.916 3.710 -13.711 1.00 98.31 169 PRO A C 1
ATOM 1361 O O . PRO A 1 169 ? 12.194 2.518 -13.823 1.00 98.31 169 PRO A O 1
ATOM 1364 N N . GLN A 1 170 ? 12.847 4.646 -13.556 1.00 97.75 170 GLN A N 1
ATOM 1365 C CA . GLN A 1 170 ? 14.282 4.381 -13.456 1.00 97.75 170 GLN A CA 1
ATOM 1366 C C . GLN A 1 170 ? 14.823 4.917 -12.125 1.00 97.75 170 GLN A C 1
ATOM 1368 O O . GLN A 1 170 ? 14.121 5.630 -11.405 1.00 97.75 170 GLN A O 1
ATOM 1373 N N . LEU A 1 171 ? 16.089 4.636 -11.806 1.00 97.81 171 LEU A N 1
ATOM 1374 C CA . LEU A 1 171 ? 16.691 5.179 -10.589 1.00 97.81 171 LEU A CA 1
ATOM 1375 C C . LEU A 1 171 ? 16.713 6.721 -10.579 1.00 97.81 171 LEU A C 1
ATOM 1377 O O . LEU A 1 171 ? 17.060 7.370 -11.572 1.00 97.81 171 LEU A O 1
ATOM 1381 N N . LYS A 1 172 ? 16.403 7.304 -9.417 1.00 93.88 172 LYS A N 1
ATOM 1382 C CA . LYS A 1 172 ? 16.176 8.743 -9.184 1.00 93.88 172 LYS A CA 1
ATOM 1383 C C . LYS A 1 172 ? 17.310 9.660 -9.631 1.00 93.88 172 LYS A C 1
ATOM 1385 O O . LYS A 1 172 ? 17.068 10.771 -10.091 1.00 93.88 172 LYS A O 1
ATOM 1390 N N . HIS A 1 173 ? 18.548 9.195 -9.541 1.00 90.81 173 HIS A N 1
ATOM 1391 C CA . HIS A 1 173 ? 19.744 9.957 -9.910 1.00 90.81 173 HIS A CA 1
ATOM 1392 C C . HIS A 1 173 ? 20.108 9.881 -11.406 1.00 90.81 173 HIS A C 1
ATOM 1394 O O . HIS A 1 173 ? 21.085 10.495 -11.833 1.00 90.81 173 HIS A O 1
ATOM 1400 N N . LEU A 1 174 ? 19.380 9.113 -12.229 1.00 91.69 174 LEU A N 1
ATOM 1401 C CA . LEU A 1 174 ? 19.719 8.965 -13.653 1.00 91.69 174 LEU A CA 1
ATOM 1402 C C . LEU A 1 174 ? 19.235 10.132 -14.516 1.00 91.69 174 LEU A C 1
ATOM 1404 O O . LEU A 1 174 ? 19.867 10.436 -15.530 1.00 91.69 174 LEU A O 1
ATOM 1408 N N . GLY A 1 175 ? 18.137 10.782 -14.122 1.00 87.38 175 GLY A N 1
ATOM 1409 C CA . GLY A 1 175 ? 17.535 11.883 -14.866 1.00 87.38 175 GLY A CA 1
ATOM 1410 C C . GLY A 1 175 ? 17.562 13.216 -14.119 1.00 87.38 175 GLY A C 1
ATOM 1411 O O . GLY A 1 175 ? 17.527 13.267 -12.895 1.00 87.38 175 GLY A O 1
ATOM 1412 N N . HIS A 1 176 ? 17.571 14.312 -14.880 1.00 88.31 176 HIS A N 1
ATOM 1413 C CA . HIS A 1 176 ? 17.691 15.668 -14.328 1.00 88.31 176 HIS A CA 1
ATOM 1414 C C . HIS A 1 176 ? 16.356 16.417 -14.211 1.00 88.31 176 HIS A C 1
ATOM 1416 O O . HIS A 1 176 ? 16.255 17.343 -13.407 1.00 88.31 176 HIS A O 1
ATOM 1422 N N . SER A 1 177 ? 15.337 16.008 -14.978 1.00 91.06 177 SER A N 1
ATOM 1423 C CA . SER A 1 177 ? 14.009 16.636 -14.950 1.00 91.06 177 SER A CA 1
ATOM 1424 C C . SER A 1 177 ? 13.308 16.442 -13.605 1.00 91.06 177 SER A C 1
ATOM 1426 O O . SER A 1 177 ? 13.563 15.458 -12.906 1.00 91.06 177 SER A O 1
ATOM 1428 N N . TRP A 1 178 ? 12.380 17.345 -13.276 1.00 92.75 178 TRP A N 1
ATOM 1429 C CA . TRP A 1 178 ? 11.553 17.217 -12.076 1.00 92.75 178 TRP A CA 1
ATOM 1430 C C . TRP A 1 178 ? 10.819 15.867 -12.041 1.00 92.75 178 TRP A C 1
ATOM 1432 O O . TRP A 1 178 ? 10.956 15.140 -11.062 1.00 92.75 178 TRP A O 1
ATOM 1442 N N . ASN A 1 179 ? 10.179 15.457 -13.147 1.00 91.00 179 ASN A N 1
ATOM 1443 C CA . ASN A 1 179 ? 9.499 14.157 -13.248 1.00 91.00 179 ASN A CA 1
ATOM 1444 C C . ASN A 1 179 ? 10.451 12.972 -13.033 1.00 91.00 179 ASN A C 1
ATOM 1446 O O . ASN A 1 179 ? 10.098 12.029 -12.332 1.00 91.00 179 ASN A O 1
ATOM 1450 N N . SER A 1 180 ? 11.671 13.023 -13.584 1.00 90.38 180 SER A N 1
ATOM 1451 C CA . SER A 1 180 ? 12.677 11.970 -13.365 1.00 90.38 180 SER A CA 1
ATOM 1452 C C . SER A 1 180 ? 13.094 11.844 -11.901 1.00 90.38 180 SER A C 1
ATOM 1454 O O . SER A 1 180 ? 13.423 10.749 -11.458 1.00 90.38 180 SER A O 1
ATOM 1456 N N . LYS A 1 181 ? 13.116 12.958 -11.160 1.00 90.31 181 LYS A N 1
ATOM 1457 C CA . LYS A 1 181 ? 13.459 12.963 -9.735 1.00 90.31 181 LYS A CA 1
ATOM 1458 C C . LYS A 1 181 ? 12.272 12.545 -8.872 1.00 90.31 181 LYS A C 1
ATOM 1460 O O . LYS A 1 181 ? 12.460 11.812 -7.908 1.00 90.31 181 LYS A O 1
ATOM 1465 N N . PHE A 1 182 ? 11.071 13.012 -9.199 1.00 91.69 182 PHE A N 1
ATOM 1466 C CA . PHE A 1 182 ? 9.866 12.735 -8.423 1.00 91.69 182 PHE A CA 1
ATOM 1467 C C . PHE A 1 182 ? 9.423 11.271 -8.565 1.00 91.69 182 PHE A C 1
ATOM 1469 O O . PHE A 1 182 ? 9.272 10.576 -7.566 1.00 91.69 182 PHE A O 1
ATOM 1476 N N . TYR A 1 183 ? 9.332 10.759 -9.795 1.00 97.38 183 TYR A N 1
ATOM 1477 C CA . TYR A 1 183 ? 8.976 9.360 -10.080 1.00 97.38 183 TYR A CA 1
ATOM 1478 C C . TYR A 1 183 ? 10.184 8.419 -10.152 1.00 97.38 183 TYR A C 1
ATOM 1480 O O . TYR A 1 183 ? 10.072 7.267 -10.560 1.00 97.38 183 TYR A O 1
ATOM 1488 N N . GLY A 1 184 ? 11.362 8.905 -9.774 1.00 97.56 184 GLY A N 1
ATOM 1489 C CA . GLY A 1 184 ? 12.554 8.080 -9.697 1.00 97.56 184 GLY A CA 1
ATOM 1490 C C . GLY A 1 184 ? 12.518 7.135 -8.498 1.00 97.56 184 GLY A C 1
ATOM 1491 O O . GLY A 1 184 ? 12.120 7.545 -7.406 1.00 97.56 184 GLY A O 1
ATOM 1492 N N . ILE A 1 185 ? 12.990 5.906 -8.698 1.00 97.56 185 ILE A N 1
ATOM 1493 C CA . ILE A 1 185 ? 13.149 4.886 -7.652 1.00 97.56 185 ILE A CA 1
ATOM 1494 C C . ILE A 1 185 ? 14.478 5.114 -6.912 1.00 97.56 185 ILE A C 1
ATOM 1496 O O . ILE A 1 185 ? 15.507 5.386 -7.532 1.00 97.56 185 ILE A O 1
ATOM 1500 N N . SER A 1 186 ? 14.478 5.052 -5.583 1.00 94.81 186 SER A N 1
ATOM 1501 C CA . SER A 1 186 ? 15.622 5.392 -4.721 1.00 94.81 186 SER A CA 1
ATOM 1502 C C . SER A 1 186 ? 16.665 4.277 -4.559 1.00 94.81 186 SER A C 1
ATOM 1504 O O . SER A 1 186 ? 17.777 4.531 -4.083 1.00 94.81 186 SER A O 1
ATOM 1506 N N . GLY A 1 187 ? 16.343 3.040 -4.937 1.00 95.00 187 GLY A N 1
ATOM 1507 C CA . GLY A 1 187 ? 17.243 1.897 -4.801 1.00 95.00 187 GLY A CA 1
ATOM 1508 C C . GLY A 1 187 ? 16.560 0.559 -5.042 1.00 95.00 187 GLY A C 1
ATOM 1509 O O . GLY A 1 187 ? 15.407 0.518 -5.470 1.00 95.00 187 GLY A O 1
ATOM 1510 N N . ILE A 1 188 ? 17.290 -0.522 -4.757 1.00 95.56 188 ILE A N 1
ATOM 1511 C CA . ILE A 1 188 ? 16.811 -1.889 -4.969 1.00 95.56 188 ILE A CA 1
ATOM 1512 C C . ILE A 1 188 ? 15.614 -2.212 -4.070 1.00 95.56 188 ILE A C 1
ATOM 1514 O O . ILE A 1 188 ? 14.627 -2.755 -4.546 1.00 95.56 188 ILE A O 1
ATOM 1518 N N . GLU A 1 189 ? 15.632 -1.751 -2.820 1.00 92.69 189 GLU A N 1
ATOM 1519 C CA . GLU A 1 189 ? 14.595 -2.058 -1.833 1.00 92.69 189 GLU A CA 1
ATOM 1520 C C . GLU A 1 189 ? 13.252 -1.402 -2.197 1.00 92.69 189 GLU A C 1
ATOM 1522 O O . GLU A 1 189 ? 12.183 -1.968 -1.987 1.00 92.69 189 GLU A O 1
ATOM 1527 N N . GLU A 1 190 ? 13.292 -0.204 -2.790 1.00 94.75 190 GLU A N 1
ATOM 1528 C CA . GLU A 1 190 ? 12.085 0.434 -3.324 1.00 94.75 190 GLU A CA 1
ATOM 1529 C C . GLU A 1 190 ? 11.586 -0.266 -4.592 1.00 94.75 190 GLU A C 1
ATOM 1531 O O . GLU A 1 190 ? 10.379 -0.367 -4.793 1.00 94.75 190 GLU A O 1
ATOM 1536 N N . ALA A 1 191 ? 12.488 -0.754 -5.450 1.00 97.69 191 ALA A N 1
ATOM 1537 C CA . ALA A 1 191 ? 12.102 -1.515 -6.636 1.00 97.69 191 ALA A CA 1
ATOM 1538 C C . ALA A 1 191 ? 11.421 -2.843 -6.252 1.00 97.69 191 ALA A C 1
ATOM 1540 O O . ALA A 1 191 ? 10.389 -3.186 -6.826 1.00 97.69 191 ALA A O 1
ATOM 1541 N N . GLU A 1 192 ? 11.935 -3.547 -5.241 1.00 95.62 192 GLU A N 1
ATOM 1542 C CA . GLU A 1 192 ? 11.299 -4.735 -4.657 1.00 95.62 192 GLU A CA 1
ATOM 1543 C C . GLU A 1 192 ? 9.917 -4.398 -4.081 1.00 95.62 192 GLU A C 1
ATOM 1545 O O . GLU A 1 192 ? 8.930 -5.069 -4.390 1.00 95.62 192 GLU A O 1
ATOM 1550 N N . ALA A 1 193 ? 9.808 -3.311 -3.308 1.00 91.62 193 ALA A N 1
ATOM 1551 C CA . ALA A 1 193 ? 8.527 -2.841 -2.782 1.00 91.62 193 ALA A CA 1
ATOM 1552 C C . ALA A 1 193 ? 7.531 -2.492 -3.906 1.00 91.62 193 ALA A C 1
ATOM 1554 O O . ALA A 1 193 ? 6.357 -2.854 -3.830 1.00 91.62 193 ALA A O 1
ATOM 1555 N N . TYR A 1 194 ? 7.996 -1.852 -4.984 1.00 97.06 194 TYR A N 1
ATOM 1556 C CA . TYR A 1 194 ? 7.192 -1.544 -6.168 1.00 97.06 194 TYR A CA 1
ATOM 1557 C C . TYR A 1 194 ? 6.654 -2.821 -6.834 1.00 97.06 194 TYR A C 1
ATOM 1559 O O . TYR A 1 194 ? 5.478 -2.870 -7.199 1.00 97.06 194 TYR A O 1
ATOM 1567 N N . LEU A 1 195 ? 7.479 -3.866 -6.973 1.00 97.31 195 LEU A N 1
ATOM 1568 C CA . LEU A 1 195 ? 7.062 -5.145 -7.564 1.00 97.31 195 LEU A CA 1
ATOM 1569 C C . LEU A 1 195 ? 6.102 -5.942 -6.675 1.00 97.31 195 LEU A C 1
ATOM 1571 O O . LEU A 1 195 ? 5.215 -6.614 -7.208 1.00 97.31 195 LEU A O 1
ATOM 1575 N N . ASN A 1 196 ? 6.263 -5.858 -5.354 1.00 93.56 196 ASN A N 1
ATOM 1576 C CA . ASN A 1 196 ? 5.386 -6.506 -4.376 1.00 93.56 196 ASN A CA 1
ATOM 1577 C C . ASN A 1 196 ? 4.063 -5.753 -4.173 1.00 93.56 196 ASN A C 1
ATOM 1579 O O . ASN A 1 196 ? 3.090 -6.319 -3.672 1.00 93.56 196 ASN A O 1
ATOM 1583 N N . HIS A 1 197 ? 3.991 -4.484 -4.581 1.00 91.25 197 HIS A N 1
ATOM 1584 C CA . HIS A 1 197 ? 2.768 -3.704 -4.480 1.00 91.25 197 HIS A CA 1
ATOM 1585 C C . HIS A 1 197 ? 1.667 -4.284 -5.401 1.00 91.25 197 HIS A C 1
ATOM 1587 O O . HIS A 1 197 ? 1.882 -4.430 -6.611 1.00 91.25 197 HIS A O 1
ATOM 1593 N N . PRO A 1 198 ? 0.438 -4.529 -4.892 1.00 85.00 198 PRO A N 1
ATOM 1594 C CA . PRO A 1 198 ? -0.593 -5.335 -5.567 1.00 85.00 198 PRO A CA 1
ATOM 1595 C C . PRO A 1 198 ? -1.093 -4.775 -6.908 1.00 85.00 198 PRO A C 1
ATOM 1597 O O . PRO A 1 198 ? -1.644 -5.521 -7.716 1.00 85.00 198 PRO A O 1
ATOM 1600 N N . VAL A 1 199 ? -0.919 -3.470 -7.135 1.00 92.31 199 VAL A N 1
ATOM 1601 C CA . VAL A 1 199 ? -1.260 -2.777 -8.392 1.00 92.31 199 VAL A CA 1
ATOM 1602 C C . VAL A 1 199 ? -0.031 -2.570 -9.287 1.00 92.31 199 VAL A C 1
ATOM 1604 O O . VAL A 1 199 ? -0.016 -3.031 -10.425 1.00 92.31 199 VAL A O 1
ATOM 1607 N N . LEU A 1 200 ? 0.998 -1.882 -8.784 1.00 97.94 200 LEU A N 1
ATOM 1608 C CA . LEU A 1 200 ? 2.168 -1.448 -9.554 1.00 97.94 200 LEU A CA 1
ATOM 1609 C C . LEU A 1 200 ? 2.953 -2.612 -10.172 1.00 97.94 200 LEU A C 1
ATOM 1611 O O . LEU A 1 200 ? 3.244 -2.578 -11.367 1.00 97.94 200 LEU A O 1
ATOM 1615 N N . GLY A 1 201 ? 3.220 -3.671 -9.402 1.00 97.38 201 GLY A N 1
ATOM 1616 C CA . GLY A 1 201 ? 3.922 -4.848 -9.910 1.00 97.38 201 GLY A CA 1
ATOM 1617 C C . GLY A 1 201 ? 3.155 -5.577 -11.016 1.00 97.38 201 GLY A C 1
ATOM 1618 O O . GLY A 1 201 ? 3.764 -6.050 -11.975 1.00 97.38 201 GLY A O 1
ATOM 1619 N N . LYS A 1 202 ? 1.818 -5.640 -10.925 1.00 97.62 202 LYS A N 1
ATOM 1620 C CA . LYS A 1 202 ? 0.969 -6.223 -11.980 1.00 97.62 202 LYS A CA 1
ATOM 1621 C C . LYS A 1 202 ? 1.007 -5.372 -13.246 1.00 97.62 202 LYS A C 1
ATOM 1623 O O . LYS A 1 202 ? 1.282 -5.893 -14.320 1.00 97.62 202 LYS A O 1
ATOM 1628 N N . ARG A 1 203 ? 0.823 -4.060 -13.097 1.00 98.69 203 ARG A N 1
ATOM 1629 C CA . ARG A 1 203 ? 0.835 -3.093 -14.201 1.00 98.69 203 ARG A CA 1
ATOM 1630 C C . ARG A 1 203 ? 2.158 -3.065 -14.958 1.00 98.69 203 ARG A C 1
ATOM 1632 O O . ARG A 1 203 ? 2.161 -3.014 -16.187 1.00 98.69 203 ARG A O 1
ATOM 1639 N N . LEU A 1 204 ? 3.285 -3.101 -14.248 1.00 98.88 204 LEU A N 1
ATOM 1640 C CA . LEU A 1 204 ? 4.594 -3.102 -14.893 1.00 98.88 204 LEU A CA 1
ATOM 1641 C C . LEU A 1 204 ? 4.825 -4.396 -15.688 1.00 98.88 204 LEU A C 1
ATOM 1643 O O . LEU A 1 204 ? 5.308 -4.329 -16.815 1.00 98.88 204 LEU A O 1
ATOM 1647 N N . ARG A 1 205 ? 4.427 -5.561 -15.160 1.00 98.69 205 ARG A N 1
ATOM 1648 C CA . ARG A 1 205 ? 4.521 -6.836 -15.896 1.00 98.69 205 ARG A CA 1
ATOM 1649 C C . ARG A 1 205 ? 3.575 -6.887 -17.090 1.00 98.69 205 ARG A C 1
ATOM 1651 O O . ARG A 1 205 ? 3.963 -7.363 -18.150 1.00 98.69 205 ARG A O 1
ATOM 1658 N N . GLU A 1 206 ? 2.357 -6.379 -16.946 1.00 98.81 206 GLU A N 1
ATOM 1659 C CA . GLU A 1 206 ? 1.368 -6.321 -18.026 1.00 98.81 206 GLU A CA 1
ATOM 1660 C C . GLU A 1 206 ? 1.878 -5.500 -19.216 1.00 98.81 206 GLU A C 1
ATOM 1662 O O . GLU A 1 206 ? 1.948 -6.010 -20.333 1.00 98.81 206 GLU A O 1
ATOM 1667 N N . ILE A 1 207 ? 2.330 -4.264 -18.988 1.00 98.81 207 ILE A N 1
ATOM 1668 C CA . ILE A 1 207 ? 2.816 -3.427 -20.092 1.00 98.81 207 ILE A CA 1
ATOM 1669 C C . ILE A 1 207 ? 4.133 -3.953 -20.688 1.00 98.81 207 ILE A C 1
ATOM 1671 O O . ILE A 1 207 ? 4.372 -3.803 -21.883 1.00 98.81 207 ILE A O 1
ATOM 1675 N N . THR A 1 208 ? 4.965 -4.621 -19.882 1.00 98.81 208 THR A N 1
ATOM 1676 C CA . THR A 1 208 ? 6.176 -5.318 -20.349 1.00 98.81 208 THR A CA 1
ATOM 1677 C C . THR A 1 208 ? 5.828 -6.498 -21.269 1.00 98.81 208 THR A C 1
ATOM 1679 O O . THR A 1 208 ? 6.452 -6.651 -22.316 1.00 98.81 208 THR A O 1
ATOM 1682 N N . ASN A 1 209 ? 4.791 -7.283 -20.946 1.00 98.75 209 ASN A N 1
ATOM 1683 C CA . ASN A 1 209 ? 4.280 -8.339 -21.833 1.00 98.75 209 ASN A CA 1
ATOM 1684 C C . ASN A 1 209 ? 3.789 -7.768 -23.169 1.00 98.75 209 ASN A C 1
ATOM 1686 O O . ASN A 1 209 ? 4.091 -8.320 -24.224 1.00 98.75 209 ASN A O 1
ATOM 1690 N N . VAL A 1 210 ? 3.057 -6.650 -23.134 1.00 98.69 210 VAL A N 1
ATOM 1691 C CA . VAL A 1 210 ? 2.585 -5.982 -24.356 1.00 98.69 210 VAL A CA 1
ATOM 1692 C C . VAL A 1 210 ? 3.758 -5.473 -25.193 1.00 98.69 210 VAL A C 1
ATOM 1694 O O . VAL A 1 210 ? 3.762 -5.659 -26.405 1.00 98.69 210 VAL A O 1
ATOM 1697 N N . LEU A 1 211 ? 4.793 -4.904 -24.567 1.00 98.69 211 LEU A N 1
ATOM 1698 C CA . LEU A 1 211 ? 6.009 -4.500 -25.274 1.00 98.69 211 LEU A CA 1
ATOM 1699 C C . LEU A 1 211 ? 6.664 -5.686 -26.005 1.00 98.69 211 LEU A C 1
ATOM 1701 O O . LEU A 1 211 ? 7.057 -5.551 -27.161 1.00 98.69 211 LEU A O 1
ATOM 1705 N N . LEU A 1 212 ? 6.727 -6.863 -25.375 1.00 98.56 212 LEU A N 1
ATOM 1706 C CA . LEU A 1 212 ? 7.289 -8.082 -25.971 1.00 98.56 212 LEU A CA 1
ATOM 1707 C C . LEU A 1 212 ? 6.500 -8.633 -27.165 1.00 98.56 212 LEU A C 1
ATOM 1709 O O . LEU A 1 212 ? 6.985 -9.554 -27.819 1.00 98.56 212 LEU A O 1
ATOM 1713 N N . MET A 1 213 ? 5.332 -8.081 -27.497 1.00 98.12 213 MET A N 1
ATOM 1714 C CA . MET A 1 213 ? 4.634 -8.415 -28.742 1.00 98.12 213 MET A CA 1
ATOM 1715 C C . MET A 1 213 ? 5.313 -7.813 -29.985 1.00 98.12 213 MET A C 1
ATOM 1717 O O . MET A 1 213 ? 5.042 -8.271 -31.089 1.00 98.12 213 MET A O 1
ATOM 1721 N N . HIS A 1 214 ? 6.203 -6.828 -29.819 1.00 98.00 214 HIS A N 1
ATOM 1722 C CA . HIS A 1 214 ? 6.855 -6.085 -30.906 1.00 98.00 214 HIS A CA 1
ATOM 1723 C C . HIS A 1 214 ? 8.332 -6.473 -31.100 1.00 98.00 214 HIS A C 1
ATOM 1725 O O . HIS A 1 214 ? 9.193 -5.601 -31.223 1.00 98.00 214 HIS A O 1
ATOM 1731 N N . LYS A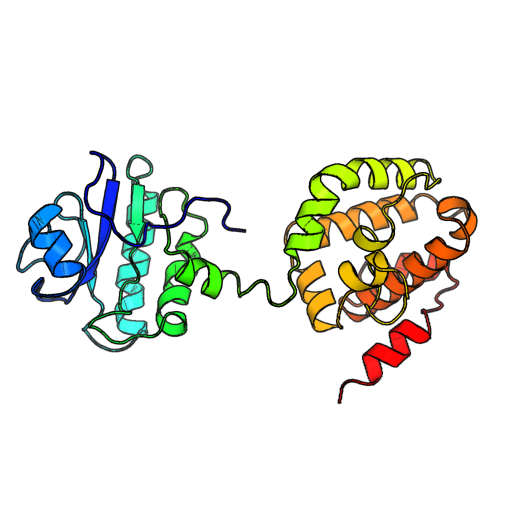 1 215 ? 8.654 -7.774 -31.082 1.00 96.12 215 LYS A N 1
ATOM 1732 C CA . LYS A 1 215 ? 10.049 -8.282 -31.111 1.00 96.12 215 LYS A CA 1
ATOM 1733 C C . LYS A 1 215 ? 10.819 -7.924 -32.390 1.00 96.12 215 LYS A C 1
ATOM 1735 O O . LYS A 1 215 ? 12.040 -8.010 -32.433 1.00 96.12 215 LYS A O 1
ATOM 1740 N N . ASP A 1 216 ? 10.090 -7.556 -33.428 1.00 96.06 216 ASP A N 1
ATOM 1741 C CA . ASP A 1 216 ? 10.524 -7.176 -34.766 1.00 96.06 216 ASP A CA 1
ATOM 1742 C C . ASP A 1 216 ? 10.790 -5.665 -34.922 1.00 96.06 216 ASP A C 1
ATOM 1744 O O . ASP A 1 216 ? 11.306 -5.237 -35.956 1.00 96.06 216 ASP A O 1
ATOM 1748 N N . LEU A 1 217 ? 10.507 -4.855 -33.895 1.00 96.88 217 LEU A N 1
ATOM 1749 C CA . LEU A 1 217 ? 10.781 -3.415 -33.872 1.00 96.88 217 LEU A CA 1
ATOM 1750 C C . LEU A 1 217 ? 11.947 -3.074 -32.940 1.00 96.88 217 LEU A C 1
ATOM 1752 O O . LEU A 1 217 ? 12.131 -3.687 -31.889 1.00 96.88 217 LEU A O 1
ATOM 1756 N N . ALA A 1 218 ? 12.702 -2.018 -33.259 1.00 97.56 218 ALA A N 1
ATOM 1757 C CA . ALA A 1 218 ? 13.666 -1.487 -32.304 1.00 97.56 218 ALA A CA 1
ATOM 1758 C C . ALA A 1 218 ? 12.950 -0.642 -31.238 1.00 97.56 218 ALA A C 1
ATOM 1760 O O . ALA A 1 218 ? 12.043 0.135 -31.538 1.00 97.56 218 ALA A O 1
ATOM 1761 N N . ALA A 1 219 ? 13.424 -0.679 -29.988 1.00 97.88 219 ALA A N 1
ATOM 1762 C CA . ALA A 1 219 ? 12.831 0.119 -28.906 1.00 97.88 219 ALA A CA 1
ATOM 1763 C C . ALA A 1 219 ? 12.794 1.630 -29.211 1.00 97.88 219 ALA A C 1
ATOM 1765 O O . ALA A 1 219 ? 11.890 2.337 -28.770 1.00 97.88 219 ALA A O 1
ATOM 1766 N N . LYS A 1 220 ? 13.761 2.142 -29.984 1.00 98.06 220 LYS A N 1
ATOM 1767 C CA . LYS A 1 220 ? 13.784 3.546 -30.427 1.00 98.06 220 LYS A CA 1
ATOM 1768 C C . LYS A 1 220 ? 12.632 3.901 -31.374 1.00 98.06 220 LYS A C 1
ATOM 1770 O O . LYS A 1 220 ? 12.255 5.067 -31.403 1.00 98.06 220 LYS A O 1
ATOM 1775 N N . ASP A 1 221 ? 12.089 2.933 -32.107 1.00 97.94 221 ASP A N 1
ATOM 1776 C CA . ASP A 1 221 ? 10.982 3.151 -33.041 1.00 97.94 221 ASP A CA 1
ATOM 1777 C C . ASP A 1 221 ? 9.651 3.213 -32.277 1.00 97.94 221 ASP A C 1
ATOM 1779 O O . ASP A 1 221 ? 8.767 3.982 -32.637 1.00 97.94 221 ASP A O 1
ATOM 1783 N N . ILE A 1 222 ? 9.560 2.494 -31.151 1.00 98.31 222 ILE A N 1
ATOM 1784 C CA . ILE A 1 222 ? 8.402 2.514 -30.247 1.00 98.31 222 ILE A CA 1
ATOM 1785 C C . ILE A 1 222 ? 8.425 3.753 -29.342 1.00 98.31 222 ILE A C 1
ATOM 1787 O O . ILE A 1 222 ? 7.418 4.443 -29.195 1.00 98.31 222 ILE A O 1
ATOM 1791 N N . PHE A 1 223 ? 9.561 4.041 -28.700 1.00 98.38 223 PHE A N 1
ATOM 1792 C CA . PHE A 1 223 ? 9.647 5.032 -27.620 1.00 98.38 223 PHE A CA 1
ATOM 1793 C C . PHE A 1 223 ? 10.332 6.346 -28.019 1.00 98.38 223 PHE A C 1
ATOM 1795 O O . PHE A 1 223 ? 10.215 7.341 -27.307 1.00 98.38 223 PHE A O 1
ATOM 1802 N N . GLY A 1 224 ? 11.072 6.377 -29.127 1.00 97.44 224 GLY A N 1
ATOM 1803 C CA . GLY A 1 224 ? 12.069 7.415 -29.387 1.00 97.44 224 GLY A CA 1
ATOM 1804 C C . GLY A 1 224 ? 13.362 7.188 -28.592 1.00 97.44 224 GLY A C 1
ATOM 1805 O O . GLY A 1 224 ? 13.408 6.438 -27.617 1.00 97.44 224 GLY A O 1
ATOM 1806 N N . GLY A 1 225 ? 14.451 7.848 -28.997 1.00 94.81 225 GLY A N 1
ATOM 1807 C CA . GLY A 1 225 ? 15.794 7.556 -28.471 1.00 94.81 225 GLY A CA 1
ATOM 1808 C C . GLY A 1 225 ? 15.965 7.778 -26.961 1.00 94.81 225 GLY A C 1
ATOM 1809 O O . GLY A 1 225 ? 16.555 6.943 -26.277 1.00 94.81 225 GLY A O 1
ATOM 1810 N N . LEU A 1 226 ? 15.436 8.881 -26.418 1.00 93.75 226 LEU A N 1
ATOM 1811 C CA . LEU A 1 226 ? 15.576 9.198 -24.989 1.00 93.75 226 LEU A CA 1
ATOM 1812 C C . LEU A 1 226 ? 14.758 8.257 -24.098 1.00 93.75 226 LEU A C 1
ATOM 1814 O O . LEU A 1 226 ? 15.257 7.801 -23.068 1.00 93.75 226 LEU A O 1
ATOM 1818 N N . ASP A 1 227 ? 13.525 7.951 -24.489 1.00 97.81 227 ASP A N 1
ATOM 1819 C CA . ASP A 1 227 ? 12.641 7.104 -23.691 1.00 97.81 227 ASP A CA 1
ATOM 1820 C C . ASP A 1 227 ? 13.008 5.623 -23.835 1.00 97.81 227 ASP A C 1
ATOM 1822 O O . ASP A 1 227 ? 12.949 4.898 -22.846 1.00 97.81 227 ASP A O 1
ATOM 1826 N N . ALA A 1 228 ? 13.535 5.189 -24.987 1.00 98.38 228 ALA A N 1
ATOM 1827 C CA . ALA A 1 228 ? 14.112 3.853 -25.133 1.00 98.38 228 ALA A CA 1
ATOM 1828 C C . ALA A 1 228 ? 15.271 3.613 -24.148 1.00 98.38 228 ALA A C 1
ATOM 1830 O O . ALA A 1 228 ? 15.399 2.515 -23.608 1.00 98.38 228 ALA A O 1
ATOM 1831 N N . MET A 1 229 ? 16.088 4.630 -23.843 1.00 97.69 229 MET A N 1
ATOM 1832 C CA . MET A 1 229 ? 17.099 4.511 -22.784 1.00 97.69 229 MET A CA 1
ATOM 1833 C C . MET A 1 229 ? 16.471 4.378 -21.390 1.00 97.69 229 MET A C 1
ATOM 1835 O O . MET A 1 229 ? 16.985 3.631 -20.561 1.00 97.69 229 MET A O 1
ATOM 1839 N N . LYS A 1 230 ? 15.356 5.070 -21.118 1.00 97.88 230 LYS A N 1
ATOM 1840 C CA . LYS A 1 230 ? 14.642 4.963 -19.833 1.00 97.88 230 LYS A CA 1
ATOM 1841 C C . LYS A 1 230 ? 14.037 3.583 -19.635 1.00 97.88 230 LYS A C 1
ATOM 1843 O O . LYS A 1 230 ? 14.176 3.038 -18.545 1.00 97.88 230 LYS A O 1
ATOM 1848 N N . VAL A 1 231 ? 13.441 3.011 -20.683 1.00 98.69 231 VAL A N 1
ATOM 1849 C CA . VAL A 1 231 ? 12.934 1.633 -20.661 1.00 98.69 231 VAL A CA 1
ATOM 1850 C C . VAL A 1 231 ? 14.074 0.665 -20.357 1.00 98.69 231 VAL A C 1
ATOM 1852 O O . VAL A 1 231 ? 13.949 -0.126 -19.430 1.00 98.69 231 VAL A O 1
ATOM 1855 N N . ARG A 1 232 ? 15.238 0.798 -21.009 1.00 98.69 232 ARG A N 1
ATOM 1856 C CA . ARG A 1 232 ? 16.416 -0.022 -20.681 1.00 98.69 232 ARG A CA 1
ATOM 1857 C C . ARG A 1 232 ? 16.838 0.105 -19.215 1.00 98.69 232 ARG A C 1
ATOM 1859 O O . ARG A 1 232 ? 17.079 -0.912 -18.566 1.00 98.69 232 ARG A O 1
ATOM 1866 N N . SER A 1 233 ? 16.927 1.327 -18.680 1.00 98.62 233 SER A N 1
ATOM 1867 C CA . SER A 1 233 ? 17.246 1.543 -17.259 1.00 98.62 233 SER A CA 1
ATOM 1868 C C . SER A 1 233 ? 16.194 0.928 -16.331 1.00 98.62 233 SER A C 1
ATOM 1870 O O . SER A 1 233 ? 16.554 0.360 -15.305 1.00 98.62 233 SER A O 1
ATOM 1872 N N . CYS A 1 234 ? 14.911 1.019 -16.690 1.00 98.75 234 CYS A N 1
ATOM 1873 C CA . CYS A 1 234 ? 13.803 0.413 -15.957 1.00 98.75 234 CYS A CA 1
ATOM 1874 C C . CYS A 1 234 ? 13.933 -1.116 -15.926 1.00 98.75 234 CYS A C 1
ATOM 1876 O O . CYS A 1 234 ? 14.011 -1.696 -14.847 1.00 98.75 234 CYS A O 1
ATOM 1878 N N . MET A 1 235 ? 14.069 -1.760 -17.090 1.00 98.75 235 MET A N 1
ATOM 187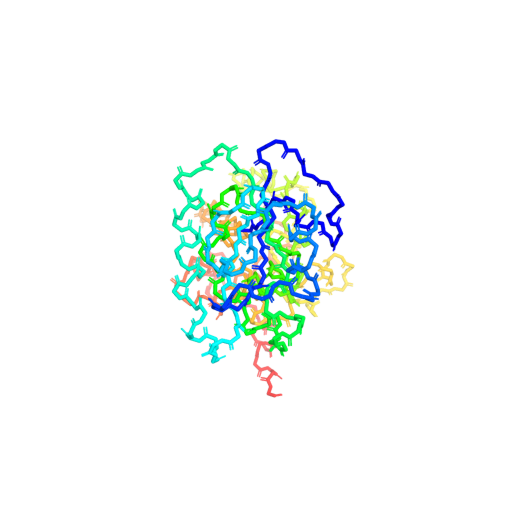9 C CA . MET A 1 235 ? 14.228 -3.217 -17.180 1.00 98.75 235 MET A CA 1
ATOM 1880 C C . MET A 1 235 ? 15.480 -3.696 -16.442 1.00 98.75 235 MET A C 1
ATOM 1882 O O . MET A 1 235 ? 15.431 -4.683 -15.722 1.00 98.75 235 MET A O 1
ATOM 1886 N N . THR A 1 236 ? 16.587 -2.952 -16.540 1.00 98.69 236 THR A N 1
ATOM 1887 C CA . THR A 1 236 ? 17.821 -3.254 -15.795 1.00 98.69 236 THR A CA 1
ATOM 1888 C C . THR A 1 236 ? 17.596 -3.214 -14.281 1.00 98.69 236 THR A C 1
ATOM 1890 O O . THR A 1 236 ? 18.077 -4.087 -13.563 1.00 98.69 236 THR A O 1
ATOM 1893 N N . LEU A 1 237 ? 16.875 -2.203 -13.784 1.00 98.62 237 LEU A N 1
ATOM 1894 C CA . LEU A 1 237 ? 16.573 -2.049 -12.360 1.00 98.62 237 LEU A CA 1
ATOM 1895 C C . LEU A 1 237 ? 15.678 -3.183 -11.852 1.00 98.62 237 LEU A C 1
ATOM 1897 O O . LEU A 1 237 ? 15.989 -3.799 -10.837 1.00 98.62 237 LEU A O 1
ATOM 1901 N N . PHE A 1 238 ? 14.578 -3.461 -12.550 1.00 98.62 238 PHE A N 1
ATOM 1902 C CA . PHE A 1 238 ? 13.612 -4.457 -12.095 1.00 98.62 238 PHE A CA 1
ATOM 1903 C C . PHE A 1 238 ? 14.072 -5.897 -12.331 1.00 98.62 238 PHE A C 1
ATOM 1905 O O . PHE A 1 238 ? 13.723 -6.757 -11.532 1.00 98.62 238 PHE A O 1
ATOM 1912 N N . ASN A 1 239 ? 14.933 -6.155 -13.321 1.00 98.38 239 ASN A N 1
ATOM 1913 C CA . ASN A 1 239 ? 15.620 -7.444 -13.441 1.00 98.38 239 ASN A CA 1
ATOM 1914 C C . ASN A 1 239 ? 16.574 -7.695 -12.260 1.00 98.38 239 ASN A C 1
ATOM 1916 O O . ASN A 1 239 ? 16.707 -8.820 -11.794 1.00 98.38 239 ASN A O 1
ATOM 1920 N N . ALA A 1 240 ? 17.217 -6.646 -11.733 1.00 97.44 240 ALA A N 1
ATOM 1921 C CA . ALA A 1 240 ? 18.027 -6.776 -10.523 1.00 97.44 240 ALA A CA 1
ATOM 1922 C C . ALA A 1 240 ? 17.168 -7.034 -9.271 1.00 97.44 240 ALA A C 1
ATOM 1924 O O . ALA A 1 240 ? 17.590 -7.791 -8.403 1.00 97.44 240 ALA A O 1
ATOM 1925 N N . ALA A 1 241 ? 15.983 -6.415 -9.178 1.00 97.00 241 ALA A N 1
ATOM 1926 C CA . ALA A 1 241 ? 15.059 -6.584 -8.049 1.00 97.00 241 ALA A CA 1
ATOM 1927 C C . ALA A 1 241 ? 14.278 -7.909 -8.090 1.00 97.00 241 ALA A C 1
ATOM 1929 O O . ALA A 1 241 ? 13.824 -8.392 -7.059 1.00 97.00 241 ALA A O 1
ATOM 1930 N N . SER A 1 242 ? 14.098 -8.490 -9.278 1.00 96.94 242 SER A N 1
ATOM 1931 C CA . SER A 1 242 ? 13.401 -9.760 -9.483 1.00 96.94 242 SER A CA 1
ATOM 1932 C C . SER A 1 242 ? 14.070 -10.549 -10.615 1.00 96.94 242 SER A C 1
ATOM 1934 O O . SER A 1 242 ? 13.597 -10.505 -11.754 1.00 96.94 242 SER A O 1
ATOM 1936 N N . PRO A 1 243 ? 15.184 -11.248 -10.326 1.00 94.19 243 PRO A N 1
ATOM 1937 C CA . PRO A 1 243 ? 15.877 -12.076 -11.310 1.00 94.19 243 PRO A CA 1
ATOM 1938 C C . PRO A 1 243 ? 14.987 -13.202 -11.850 1.00 94.19 243 PRO A C 1
ATOM 1940 O O . PRO A 1 243 ? 14.199 -13.781 -11.100 1.00 94.19 243 PRO A O 1
ATOM 1943 N N . ASN A 1 244 ? 15.174 -13.572 -13.121 1.00 92.44 244 ASN A N 1
ATOM 1944 C CA . ASN A 1 244 ? 14.364 -14.569 -13.843 1.00 92.44 244 ASN A CA 1
ATOM 1945 C C . ASN A 1 244 ? 12.882 -14.172 -14.027 1.00 92.44 244 ASN A C 1
ATOM 1947 O O . ASN A 1 244 ? 12.020 -15.036 -14.190 1.00 92.44 244 ASN A O 1
ATOM 1951 N N . ASP A 1 245 ? 12.573 -12.875 -13.976 1.00 96.56 245 ASP A N 1
ATOM 1952 C CA . ASP A 1 245 ? 11.270 -12.321 -14.364 1.00 96.56 245 ASP A CA 1
ATOM 1953 C C . ASP A 1 245 ? 11.334 -11.793 -15.815 1.00 96.56 245 ASP A C 1
ATOM 1955 O O . ASP A 1 245 ? 12.391 -11.737 -16.447 1.00 96.56 245 ASP A O 1
ATOM 1959 N N . ILE A 1 246 ? 10.200 -11.349 -16.350 1.00 97.94 246 ILE A N 1
ATOM 1960 C CA . ILE A 1 246 ? 10.015 -10.919 -17.744 1.00 97.94 246 ILE A CA 1
ATOM 1961 C C . ILE A 1 246 ? 10.921 -9.755 -18.193 1.00 97.94 246 ILE A C 1
ATOM 1963 O O . ILE A 1 246 ? 11.124 -9.524 -19.386 1.00 97.94 246 ILE A O 1
ATOM 1967 N N . PHE A 1 247 ? 11.498 -9.013 -17.247 1.00 98.50 247 PHE A N 1
ATOM 1968 C CA . PHE A 1 247 ? 12.380 -7.878 -17.526 1.00 98.50 247 PHE A CA 1
ATOM 1969 C C . PHE A 1 247 ? 13.672 -8.297 -18.239 1.00 98.50 247 PHE A C 1
ATOM 1971 O O . PHE A 1 247 ? 14.197 -7.531 -19.051 1.00 98.50 247 PHE A O 1
ATOM 1978 N N . GLU A 1 248 ? 14.166 -9.510 -17.972 1.00 97.88 248 GLU A N 1
ATOM 1979 C CA . GLU A 1 248 ? 15.323 -10.082 -18.664 1.00 97.88 248 GLU A CA 1
ATOM 1980 C C . GLU A 1 248 ? 15.035 -10.298 -20.154 1.00 97.88 248 GLU A C 1
ATOM 1982 O O . GLU A 1 248 ? 15.857 -9.946 -21.001 1.00 97.88 248 GLU A O 1
ATOM 1987 N N . GLU A 1 249 ? 13.837 -10.782 -20.496 1.00 98.25 249 GLU A N 1
ATOM 1988 C CA . GLU A 1 249 ? 13.450 -11.022 -21.889 1.00 98.25 249 GLU A CA 1
ATOM 1989 C C . GLU A 1 249 ? 13.411 -9.716 -22.694 1.00 98.25 249 GLU A C 1
ATOM 1991 O O . GLU A 1 249 ? 13.874 -9.677 -23.834 1.00 98.25 249 GLU A O 1
ATOM 1996 N N . VAL A 1 250 ? 12.946 -8.609 -22.104 1.00 98.44 250 VAL A N 1
ATOM 1997 C CA . VAL A 1 250 ? 12.990 -7.301 -22.782 1.00 98.44 250 VAL A CA 1
ATOM 1998 C C . VAL A 1 250 ? 14.426 -6.845 -23.029 1.00 98.44 250 VAL A C 1
ATOM 2000 O 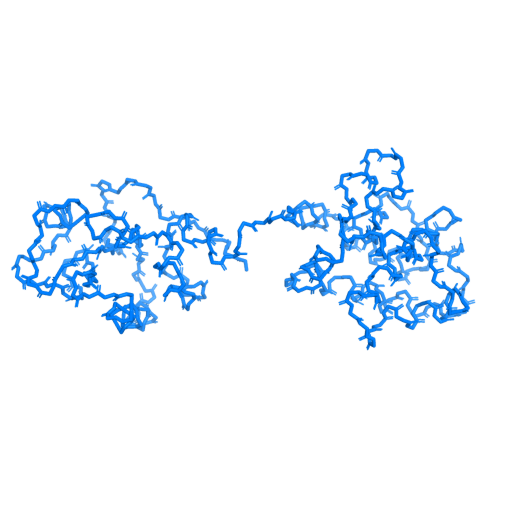O . VAL A 1 250 ? 14.718 -6.315 -24.103 1.00 98.44 250 VAL A O 1
ATOM 2003 N N . LEU A 1 251 ? 15.337 -7.053 -22.074 1.00 98.50 251 LEU A N 1
ATOM 2004 C CA . LEU A 1 251 ? 16.758 -6.748 -22.271 1.00 98.50 251 LEU A CA 1
ATOM 2005 C C . LEU A 1 251 ? 17.360 -7.593 -23.399 1.00 98.50 251 LEU A C 1
ATOM 2007 O O . LEU A 1 251 ? 18.122 -7.057 -24.205 1.00 98.50 251 LEU A O 1
ATOM 2011 N N . ALA A 1 252 ? 16.992 -8.871 -23.486 1.00 97.88 252 ALA A N 1
ATOM 2012 C CA . ALA A 1 252 ? 17.424 -9.770 -24.549 1.00 97.88 252 ALA A CA 1
ATOM 2013 C C . ALA A 1 252 ? 16.926 -9.318 -25.927 1.00 97.88 252 ALA A C 1
ATOM 2015 O O . ALA A 1 252 ? 17.727 -9.167 -26.846 1.00 97.88 252 ALA A O 1
ATOM 2016 N N . VAL A 1 253 ? 15.620 -9.070 -26.052 1.00 98.00 253 VAL A N 1
ATOM 2017 C CA . VAL A 1 253 ? 14.954 -8.787 -27.331 1.00 98.00 253 VAL A CA 1
ATOM 2018 C C . VAL A 1 253 ? 15.284 -7.393 -27.859 1.00 98.00 253 VAL A C 1
ATOM 2020 O O . VAL A 1 253 ? 15.573 -7.237 -29.039 1.00 98.00 253 VAL A O 1
ATOM 2023 N N . PHE A 1 254 ? 15.243 -6.370 -27.004 1.00 98.19 254 PHE A N 1
ATOM 2024 C CA . PHE A 1 254 ? 15.305 -4.975 -27.455 1.00 98.19 254 PHE A CA 1
ATOM 2025 C C . PHE A 1 254 ? 16.666 -4.306 -27.253 1.00 98.19 254 PHE A C 1
ATOM 2027 O O . PHE A 1 254 ? 16.887 -3.204 -27.763 1.00 98.19 254 PHE A O 1
ATOM 2034 N N . TYR A 1 255 ? 17.558 -4.924 -26.476 1.00 97.94 255 TYR A N 1
ATOM 2035 C CA . TYR A 1 255 ? 18.815 -4.307 -26.054 1.00 97.94 255 TYR A CA 1
ATOM 2036 C C . TYR A 1 255 ? 20.012 -5.263 -26.106 1.00 97.94 255 TYR A C 1
ATOM 2038 O O . TYR A 1 255 ? 21.005 -5.001 -25.427 1.00 97.94 255 TYR A O 1
ATOM 2046 N N . ASP A 1 256 ? 19.947 -6.348 -26.881 1.00 96.56 256 ASP A N 1
ATOM 2047 C CA . ASP A 1 256 ? 21.043 -7.311 -27.079 1.00 96.56 256 ASP A CA 1
ATOM 2048 C C . ASP A 1 256 ? 21.607 -7.880 -25.762 1.00 96.56 256 ASP A C 1
ATOM 2050 O O . ASP A 1 256 ? 22.820 -8.003 -25.581 1.00 96.56 256 ASP A O 1
ATOM 2054 N N . ASN A 1 257 ? 20.734 -8.161 -24.787 1.00 95.81 257 ASN A N 1
ATOM 2055 C CA . ASN A 1 257 ? 21.101 -8.562 -23.419 1.00 95.81 257 ASN A CA 1
ATOM 2056 C C . ASN A 1 257 ? 21.972 -7.538 -22.665 1.00 95.81 257 ASN A C 1
ATOM 2058 O O . ASN A 1 257 ? 22.631 -7.856 -21.671 1.00 95.81 257 ASN A O 1
ATOM 2062 N N . THR A 1 258 ? 21.991 -6.276 -23.102 1.00 96.88 258 THR A N 1
ATOM 2063 C CA . THR A 1 258 ? 22.840 -5.255 -22.492 1.00 96.88 258 THR A CA 1
ATOM 2064 C C . THR A 1 258 ? 2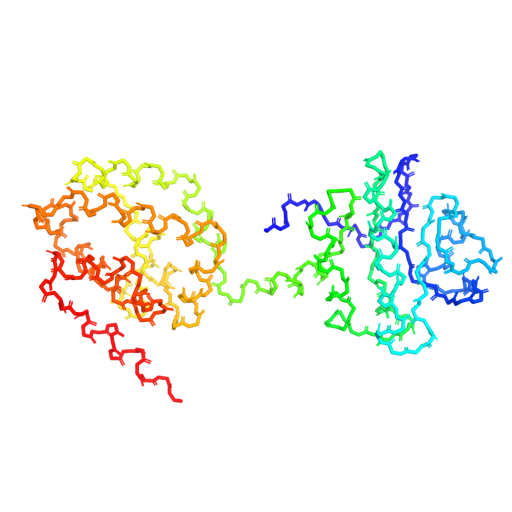2.105 -4.450 -21.417 1.00 96.88 258 THR A C 1
ATOM 2066 O O . THR A 1 258 ? 21.232 -3.623 -21.678 1.00 96.88 258 THR A O 1
ATOM 2069 N N . ASN A 1 259 ? 22.553 -4.594 -20.171 1.00 97.25 259 ASN A N 1
ATOM 2070 C CA . ASN A 1 259 ? 22.098 -3.772 -19.045 1.00 97.25 259 ASN A CA 1
ATOM 2071 C C . ASN A 1 259 ? 22.499 -2.297 -19.196 1.00 97.25 259 ASN A C 1
ATOM 2073 O O . ASN A 1 259 ? 23.545 -1.979 -19.771 1.00 97.25 259 ASN A O 1
ATOM 2077 N N . ASP A 1 260 ? 21.709 -1.375 -18.646 1.00 97.81 260 ASP A N 1
ATOM 2078 C CA . ASP A 1 260 ? 22.120 0.020 -18.485 1.00 97.81 260 ASP A CA 1
ATOM 2079 C C . ASP A 1 260 ? 23.241 0.128 -17.438 1.00 97.81 260 ASP A C 1
ATOM 2081 O O . ASP A 1 260 ? 23.036 -0.062 -16.235 1.00 97.81 260 ASP A O 1
ATOM 2085 N N . LYS A 1 261 ? 24.447 0.478 -17.900 1.00 96.44 261 LYS A N 1
ATOM 2086 C CA . LYS A 1 261 ? 25.652 0.563 -17.061 1.00 96.44 261 LYS A CA 1
ATOM 2087 C C . LYS A 1 261 ? 25.476 1.533 -15.894 1.00 96.44 261 LYS A C 1
ATOM 2089 O O . LYS A 1 261 ? 25.972 1.264 -14.802 1.00 96.44 261 LYS A O 1
ATOM 2094 N N . ARG A 1 262 ? 24.770 2.654 -16.102 1.00 95.75 262 ARG A N 1
ATOM 2095 C CA . ARG A 1 262 ? 24.554 3.638 -15.032 1.00 95.75 262 ARG A CA 1
ATOM 2096 C C . ARG A 1 262 ? 23.653 3.067 -13.943 1.00 95.75 262 ARG A C 1
ATOM 2098 O O . ARG A 1 262 ? 23.959 3.271 -12.772 1.00 95.75 262 ARG A O 1
ATOM 2105 N N . THR A 1 263 ? 22.601 2.335 -14.304 1.00 96.94 263 THR A N 1
ATOM 2106 C CA . THR A 1 263 ? 21.743 1.640 -13.334 1.00 96.94 263 THR A CA 1
ATOM 2107 C C . THR A 1 263 ? 22.554 0.645 -12.502 1.00 96.94 263 THR A C 1
ATOM 2109 O O . THR A 1 263 ? 22.600 0.781 -11.283 1.00 96.94 263 THR A O 1
ATOM 2112 N N . ILE A 1 264 ? 23.292 -0.271 -13.142 1.00 96.00 264 ILE A N 1
ATOM 2113 C CA . ILE A 1 264 ? 24.102 -1.281 -12.435 1.00 96.00 264 ILE A CA 1
ATOM 2114 C C . ILE A 1 264 ? 25.136 -0.647 -11.498 1.00 96.00 264 ILE A C 1
ATOM 2116 O O . ILE A 1 264 ? 25.277 -1.075 -10.353 1.00 96.00 264 ILE A O 1
ATOM 2120 N N . ASN A 1 265 ? 25.854 0.380 -11.958 1.00 93.69 265 ASN A N 1
ATOM 2121 C CA . ASN A 1 265 ? 26.887 1.021 -11.147 1.00 93.69 265 ASN A CA 1
ATOM 2122 C C . ASN A 1 265 ? 26.317 1.655 -9.875 1.00 93.69 265 ASN A C 1
ATOM 2124 O O . ASN A 1 265 ? 26.968 1.588 -8.840 1.00 93.69 265 ASN A O 1
ATOM 2128 N N . ASN A 1 266 ? 25.112 2.228 -9.940 1.00 91.94 266 ASN A N 1
ATOM 2129 C CA . ASN A 1 266 ? 24.483 2.856 -8.779 1.00 91.94 266 ASN A CA 1
ATOM 2130 C C . ASN A 1 266 ? 23.819 1.858 -7.815 1.00 91.94 266 ASN A C 1
ATOM 2132 O O . ASN A 1 266 ? 23.618 2.191 -6.651 1.00 91.94 266 ASN A O 1
ATOM 2136 N N . LEU A 1 267 ? 23.498 0.641 -8.265 1.00 88.31 267 LEU A N 1
ATOM 2137 C CA . LEU A 1 267 ? 23.035 -0.428 -7.373 1.00 88.31 267 LEU A CA 1
ATOM 2138 C C . LEU A 1 267 ? 24.186 -1.025 -6.548 1.00 88.31 267 LEU A C 1
ATOM 2140 O O . LEU A 1 267 ? 23.980 -1.430 -5.410 1.00 88.31 267 LEU A O 1
ATOM 2144 N N . LYS A 1 268 ? 25.410 -1.044 -7.093 1.00 74.06 268 LYS A N 1
ATOM 2145 C CA . LYS A 1 268 ? 26.601 -1.605 -6.426 1.00 74.06 268 LYS A CA 1
ATOM 2146 C C . LYS A 1 268 ? 27.212 -0.700 -5.350 1.00 74.06 268 LYS A C 1
ATOM 2148 O O . LYS A 1 268 ? 27.993 -1.182 -4.535 1.00 74.06 268 LYS A O 1
ATOM 2153 N N . THR A 1 269 ? 26.916 0.598 -5.357 1.00 58.78 269 THR A N 1
ATOM 2154 C CA . THR A 1 269 ? 27.578 1.599 -4.500 1.00 58.78 269 THR A CA 1
ATOM 2155 C C . THR A 1 269 ? 26.928 1.830 -3.134 1.00 58.78 269 THR A C 1
ATOM 2157 O O . THR A 1 269 ? 27.428 2.666 -2.386 1.00 58.78 269 THR A O 1
ATOM 2160 N N . LYS A 1 270 ? 25.879 1.092 -2.749 1.00 45.34 270 LYS A N 1
ATOM 2161 C CA . LYS A 1 270 ? 25.375 1.103 -1.364 1.00 45.34 270 LYS A CA 1
ATOM 2162 C C . LYS A 1 270 ? 26.125 0.059 -0.519 1.00 45.34 270 LYS A C 1
ATOM 2164 O O . LYS A 1 270 ? 25.726 -1.100 -0.469 1.00 45.34 270 LYS A O 1
ATOM 2169 N N . LYS A 1 271 ? 27.233 0.481 0.099 1.00 33.59 271 LYS A N 1
ATOM 2170 C CA . LYS A 1 271 ? 27.795 -0.113 1.324 1.00 33.59 271 LYS A CA 1
ATOM 2171 C C . LYS A 1 271 ? 27.517 0.825 2.486 1.00 33.59 271 LYS A C 1
ATOM 2173 O O . LYS A 1 271 ? 27.601 2.051 2.248 1.00 33.59 271 LYS A O 1
#

Foldseek 3Di:
DQPDDAQDQDDPDDDQQEAEEAEFAQQLCQPDDSSVSCVVYQQRDGRHQAQDGRRYGHQYQQPDFLVVRLVRLVVVLVVLLVCVSHAYHYHCYCVPPVPDDLLRHLVSCLSVSPRRRYHHHPSSVCNNVPPVPFCLVVLVVVCVPCLVVLLVLLLVLADDDDCLCSQLNAALPPDDDPSNNVSHQPALVSLLVQLPPPPRVVSNLSSLVSNVVPLVDALCSHQNDVSSLSNLRSLLSNCVSPPPGSSQVCCVRHPVSDHDPVSVVVRPPDD

Sequence (271 aa):
MYNREYTPERISELKQNEIFVFGSNLAGAHGGGAARLAYNKFGAIWGEGVGLHGQSYAIPTMQGGVETIRPYVDDFIRFARTRPELKFYVTQIGCGIAGFKIREIAPLFQNALDVENVILPQSFVMELEGEDKYDLSRFVRIQASNYEQALKEVKDGLKRSHWIWYIFPQLKHLGHSWNSKFYGISGIEEAEAYLNHPVLGKRLREITNVLLMHKDLAAKDIFGGLDAMKVRSCMTLFNAASPNDIFEEVLAVFYDNTNDKRTINNLKTKK

pLDDT: mean 94.44, std 8.0, range [33.59, 98.88]

Secondary structure (DSSP, 8-state):
---SPPPPS------TTEEEEEEE-TT----SHHHHHHHHHS-PPTT--SEEETTEEEEE--SSSGGGTHHHHHHHHHHHHT-TTSEEEE--TTSSTT---HHHHGGGGGGGTT-TTEEPPHHHHHHHS---TT-THHHHHHHHHHHHHHHHHHHTT---SS-HHHHS--BTTS--SHHHHHS-B-SHHHHHHHHHSTTHHHHHHHHHHHHTT-TTS-HHHHH-HHHHHHHHHHHHHHHHHSTTSHHHHHHHHHHTT---HHHHHHHHT--